Protein 1GY6 (pdb70)

Radius of gyration: 17.75 Å; Cα contacts (8 Å, |Δi|>4): 490; chains: 2; bounding box: 44×48×51 Å

B-factor: mean 19.4, std 8.09, range [8.19, 75.45]

Structure (mmCIF, N/CA/C/O backbone):
data_1GY6
#
_entry.id   1GY6
#
_cell.length_a   55.540
_cell.length_b   57.390
_cell.length_c   86.890
_cell.angle_alpha   90.00
_cell.angle_beta   90.00
_cell.angle_gamma   90.00
#
_symmetry.space_group_name_H-M   'P 21 21 21'
#
loop_
_entity.id
_entity.type
_entity.pdbx_description
1 polymer 'NUCLEAR TRANSPORT FACTOR 2'
2 water water
#
loop_
_atom_site.group_PDB
_atom_site.id
_atom_site.type_symbol
_atom_site.label_atom_id
_atom_site.label_alt_id
_atom_site.label_comp_id
_atom_site.label_asym_id
_atom_site.label_entity_id
_atom_site.label_seq_id
_atom_site.pdbx_PDB_ins_code
_atom_site.Cartn_x
_atom_site.Cartn_y
_atom_site.Cartn_z
_atom_site.occupancy
_atom_site.B_iso_or_equiv
_atom_site.auth_seq_id
_atom_site.auth_comp_id
_atom_site.auth_asym_id
_atom_site.auth_atom_id
_atom_site.pdbx_PDB_model_num
ATOM 1 N N . ASP A 1 3 ? 0.347 1.921 -5.255 1.00 28.59 3 ASP A N 1
ATOM 2 C CA . ASP A 1 3 ? 0.440 3.334 -4.814 1.00 27.12 3 ASP A CA 1
ATOM 3 C C . ASP A 1 3 ? 1.602 3.530 -3.856 1.00 26.21 3 ASP A C 1
ATOM 4 O O . ASP A 1 3 ? 1.820 4.632 -3.356 1.00 24.66 3 ASP A O 1
ATOM 9 N N . LYS A 1 4 ? 2.329 2.448 -3.590 1.00 25.59 4 LYS A N 1
ATOM 10 C CA . LYS A 1 4 ? 3.514 2.509 -2.729 1.00 25.53 4 LYS A CA 1
ATOM 11 C C . LYS A 1 4 ? 4.665 2.926 -3.662 1.00 24.29 4 LYS A C 1
ATOM 12 O O . LYS A 1 4 ? 4.865 2.343 -4.719 1.00 24.29 4 LYS A O 1
ATOM 18 N N . PRO A 1 5 ? 5.431 3.964 -3.288 1.00 24.02 5 PRO A N 1
ATOM 19 C CA . PRO A 1 5 ? 6.552 4.478 -4.086 1.00 23.75 5 PRO A CA 1
ATOM 20 C C . PRO A 1 5 ? 7.593 3.441 -4.484 1.00 23.21 5 PRO A C 1
ATOM 21 O O . PRO A 1 5 ? 7.864 2.528 -3.727 1.00 22.93 5 PRO A O 1
ATOM 25 N N . ILE A 1 6 ? 8.184 3.608 -5.659 1.00 23.11 6 ILE A N 1
ATOM 26 C CA . ILE A 1 6 ? 9.183 2.675 -6.143 1.00 23.37 6 ILE A CA 1
ATOM 27 C C . ILE A 1 6 ? 10.307 2.505 -5.140 1.00 21.74 6 ILE A C 1
ATOM 28 O O . ILE A 1 6 ? 10.757 1.375 -4.898 1.00 21.98 6 ILE A O 1
ATOM 33 N N . TRP A 1 7 ? 10.748 3.609 -4.540 1.00 19.77 7 TRP A N 1
ATOM 34 C CA . TRP A 1 7 ? 11.852 3.521 -3.596 1.00 17.71 7 TRP A CA 1
ATOM 35 C C . TRP A 1 7 ? 11.521 2.701 -2.381 1.00 17.17 7 TRP A C 1
ATOM 36 O O . TRP A 1 7 ? 12.414 2.072 -1.820 1.00 16.86 7 TRP A O 1
ATOM 47 N N . GLU A 1 8 ? 10.268 2.702 -1.945 1.00 15.87 8 GLU A N 1
ATOM 48 C CA . GLU A 1 8 ? 9.907 1.901 -0.800 1.00 15.91 8 GLU A CA 1
ATOM 49 C C . GLU A 1 8 ? 9.831 0.444 -1.210 1.00 15.67 8 GLU A C 1
ATOM 50 O O . GLU A 1 8 ? 10.240 -0.441 -0.457 1.00 14.69 8 GLU A O 1
ATOM 56 N N . GLN A 1 9 ? 9.290 0.192 -2.396 1.00 15.04 9 GLN A N 1
ATOM 57 C CA . GLN A 1 9 ? 9.197 -1.172 -2.887 1.00 15.50 9 GLN A CA 1
ATOM 58 C C . GLN A 1 9 ? 10.576 -1.792 -3.036 1.00 15.03 9 GLN A C 1
ATOM 59 O O . GLN A 1 9 ? 10.819 -2.882 -2.522 1.00 15.27 9 GLN A O 1
ATOM 65 N N . ILE A 1 10 ? 11.457 -1.083 -3.738 1.00 14.25 10 ILE A N 1
ATOM 66 C CA . ILE A 1 10 ? 12.827 -1.535 -3.972 1.00 13.35 10 ILE A CA 1
ATOM 67 C C . ILE A 1 10 ? 13.622 -1.575 -2.684 1.00 13.17 10 ILE A C 1
ATOM 68 O O . ILE A 1 10 ? 14.343 -2.543 -2.429 1.00 12.88 10 ILE A O 1
ATOM 73 N N . GLY A 1 11 ? 13.501 -0.543 -1.859 1.00 12.73 11 GLY A N 1
ATOM 74 C CA . GLY A 1 11 ? 14.278 -0.533 -0.627 1.00 13.76 11 GLY A CA 1
ATOM 75 C C . GLY A 1 11 ? 13.888 -1.677 0.294 1.00 14.41 11 GLY A C 1
ATOM 76 O O . GLY A 1 11 ? 14.753 -2.349 0.868 1.00 14.27 11 GLY A O 1
ATOM 77 N N . SER A 1 12 ? 12.585 -1.908 0.431 1.00 14.70 12 SER A N 1
ATOM 78 C CA . SER A 1 12 ? 12.078 -2.995 1.285 1.00 16.03 12 SER A CA 1
ATOM 79 C C . SER A 1 12 ? 12.516 -4.357 0.785 1.00 15.72 12 SER A C 1
ATOM 80 O O . SER A 1 12 ? 12.944 -5.207 1.568 1.00 15.31 12 SER A O 1
ATOM 83 N N . SER A 1 13 ? 12.469 -4.564 -0.519 1.00 15.65 13 SER A N 1
ATOM 84 C CA . SER A 1 13 ? 12.865 -5.850 -1.075 1.00 16.61 13 SER A CA 1
ATOM 85 C C . SER A 1 13 ? 14.367 -6.036 -0.930 1.00 16.08 13 SER A C 1
ATOM 86 O O . SER A 1 13 ? 14.823 -7.158 -0.669 1.00 16.67 13 SER A O 1
ATOM 89 N N . PHE A 1 14 ? 15.136 -4.955 -1.087 1.00 14.91 14 PHE A N 1
ATOM 90 C CA . PHE A 1 14 ? 16.591 -5.072 -0.930 1.00 15.62 14 PHE A CA 1
ATOM 91 C C . PHE A 1 14 ? 16.965 -5.483 0.497 1.00 16.14 14 PHE A C 1
ATOM 92 O O . PHE A 1 14 ? 17.834 -6.345 0.681 1.00 15.66 14 PHE A O 1
ATOM 100 N N . ILE A 1 15 ? 16.362 -4.809 1.479 1.00 16.17 15 ILE A N 1
ATOM 101 C CA . ILE A 1 15 ? 16.570 -5.046 2.903 1.00 18.05 15 ILE A CA 1
ATOM 102 C C . ILE A 1 15 ? 16.298 -6.502 3.231 1.00 17.63 15 ILE A C 1
ATOM 103 O O . ILE A 1 15 ? 17.097 -7.164 3.910 1.00 17.61 15 ILE A O 1
ATOM 108 N N . GLN A 1 16 ? 15.165 -7.001 2.741 1.00 17.83 16 GLN A N 1
ATOM 109 C CA . GLN A 1 16 ? 14.769 -8.388 3.015 1.00 18.62 16 GLN A CA 1
ATOM 110 C C . GLN A 1 16 ? 15.806 -9.365 2.487 1.00 18.39 16 GLN A C 1
ATOM 111 O O . GLN A 1 16 ? 16.212 -10.318 3.190 1.00 18.05 16 GLN A O 1
ATOM 117 N N . HIS A 1 17 ? 16.247 -9.127 1.263 1.00 17.93 17 HIS A N 1
ATOM 118 C CA . HIS A 1 17 ? 17.239 -9.975 0.616 1.00 17.86 17 HIS A CA 1
ATOM 119 C C . HIS A 1 17 ? 18.588 -9.876 1.331 1.00 17.69 17 HIS A C 1
ATOM 120 O O . HIS A 1 17 ? 19.263 -10.881 1.547 1.00 17.43 17 HIS A O 1
ATOM 127 N N . TYR A 1 18 ? 18.986 -8.651 1.683 1.00 16.42 18 TYR A N 1
ATOM 128 C CA . TYR A 1 18 ? 20.263 -8.492 2.361 1.00 16.19 18 TYR A CA 1
ATOM 129 C C . TYR A 1 18 ? 20.346 -9.298 3.664 1.00 16.25 18 TYR A C 1
ATOM 130 O O . TYR A 1 18 ? 21.320 -10.039 3.902 1.00 16.16 18 TYR A O 1
ATOM 139 N N . TYR A 1 19 ? 19.347 -9.155 4.514 1.00 16.46 19 TYR A N 1
ATOM 140 C CA . TYR A 1 19 ? 19.358 -9.864 5.783 1.00 17.02 19 TYR A CA 1
ATOM 141 C C . TYR A 1 19 ? 19.194 -11.367 5.591 1.00 18.10 19 TYR A C 1
ATOM 142 O O . TYR A 1 19 ? 19.719 -12.164 6.383 1.00 17.70 19 TYR A O 1
ATOM 151 N N . GLN A 1 20 ? 18.476 -11.768 4.549 1.00 19.18 20 GLN A N 1
ATOM 152 C CA . GLN A 1 20 ? 18.320 -13.191 4.285 1.00 21.05 20 GLN A CA 1
ATOM 153 C C . GLN A 1 20 ? 19.697 -13.783 3.992 1.00 20.90 20 GLN A C 1
ATOM 154 O O . GLN A 1 20 ? 20.042 -14.862 4.504 1.00 20.91 20 GLN A O 1
ATOM 160 N N . LEU A 1 21 ? 20.495 -13.087 3.189 1.00 20.40 21 LEU A N 1
ATOM 161 C CA . LEU A 1 21 ? 21.832 -13.567 2.841 1.00 20.84 21 LEU A CA 1
ATOM 162 C C . LEU A 1 21 ? 22.732 -13.487 4.071 1.00 20.80 21 LEU A C 1
ATOM 163 O O . LEU A 1 21 ? 23.512 -14.391 4.363 1.00 20.77 21 LEU A O 1
ATOM 168 N N . PHE A 1 22 ? 22.602 -12.402 4.820 1.00 20.25 22 PHE A N 1
ATOM 169 C CA . PHE A 1 22 ? 23.454 -12.240 5.986 1.00 19.83 22 PHE A CA 1
ATOM 170 C C . PHE A 1 22 ? 23.221 -13.348 7.004 1.00 20.47 22 PHE A C 1
ATOM 171 O O . PHE A 1 22 ? 24.190 -13.935 7.523 1.00 20.62 22 PHE A O 1
ATOM 179 N N . ASP A 1 23 ? 21.951 -13.651 7.266 1.00 20.51 23 ASP A N 1
ATOM 180 C CA . ASP A 1 23 ? 21.581 -14.625 8.281 1.00 21.63 23 ASP A CA 1
ATOM 181 C C . ASP A 1 23 ? 21.730 -16.082 7.884 1.00 23.97 23 ASP A C 1
ATOM 182 O O . ASP A 1 23 ? 21.672 -16.961 8.750 1.00 23.47 23 ASP A O 1
ATOM 187 N N . ASN A 1 24 ? 21.910 -16.335 6.591 1.00 26.02 24 ASN A N 1
ATOM 188 C CA . ASN A 1 24 ? 22.065 -17.708 6.118 1.00 29.14 24 ASN A CA 1
ATOM 189 C C . ASN A 1 24 ? 23.445 -18.001 5.554 1.00 30.51 24 ASN A C 1
ATOM 190 O O . ASN A 1 24 ? 24.022 -19.040 5.880 1.00 31.59 24 ASN A O 1
ATOM 195 N N . ASP A 1 25 ? 23.983 -17.112 4.725 1.00 31.81 25 ASP A N 1
ATOM 196 C CA . ASP A 1 25 ? 25.330 -17.313 4.206 1.00 33.54 25 ASP A CA 1
ATOM 197 C C . ASP A 1 25 ? 25.967 -16.020 3.742 1.00 34.02 25 ASP A C 1
ATOM 198 O O . ASP A 1 25 ? 25.926 -15.684 2.559 1.00 34.01 25 ASP A O 1
ATOM 203 N N . ARG A 1 26 ? 26.591 -15.307 4.671 1.00 34.79 26 ARG A N 1
ATOM 204 C CA . ARG A 1 26 ? 27.205 -14.040 4.326 1.00 35.57 26 ARG A CA 1
ATOM 205 C C . ARG A 1 26 ? 28.362 -14.083 3.328 1.00 35.50 26 ARG A C 1
ATOM 206 O O . ARG A 1 26 ? 28.738 -13.045 2.794 1.00 35.39 26 ARG A O 1
ATOM 214 N N . THR A 1 27 ? 28.930 -15.256 3.056 1.00 35.50 27 THR A N 1
ATOM 215 C CA . THR A 1 27 ? 30.019 -15.306 2.083 1.00 35.37 27 THR A CA 1
ATOM 216 C C . THR A 1 27 ? 29.471 -15.022 0.680 1.00 35.36 27 THR A C 1
ATOM 217 O O . THR A 1 27 ? 30.234 -14.763 -0.249 1.00 35.45 27 THR A O 1
ATOM 221 N N . GLN A 1 28 ? 28.148 -15.051 0.544 1.00 34.88 28 GLN A N 1
ATOM 222 C CA . GLN A 1 28 ? 27.486 -14.786 -0.731 1.00 34.52 28 GLN A CA 1
ATOM 223 C C . GLN A 1 28 ? 26.979 -13.343 -0.834 1.00 32.77 28 GLN A C 1
ATOM 224 O O . GLN A 1 28 ? 26.209 -13.021 -1.741 1.00 32.40 28 GLN A O 1
ATOM 230 N N . LEU A 1 29 ? 27.398 -12.477 0.083 1.00 30.62 29 LEU A N 1
ATOM 231 C CA . LEU A 1 29 ? 26.933 -11.081 0.060 1.00 28.34 29 LEU A CA 1
ATOM 232 C C . LEU A 1 29 ? 27.529 -10.207 -1.036 1.00 26.79 29 LEU A C 1
ATOM 233 O O . LEU A 1 29 ? 26.999 -9.147 -1.339 1.00 24.98 29 LEU A O 1
ATOM 238 N N . GLY A 1 30 ? 28.619 -10.646 -1.653 1.00 25.11 30 GLY A N 1
ATOM 239 C CA . GLY A 1 30 ? 29.221 -9.837 -2.684 1.00 23.99 30 GLY A CA 1
ATOM 240 C C . GLY A 1 30 ? 28.313 -9.500 -3.843 1.00 23.20 30 GLY A C 1
ATOM 241 O O . GLY A 1 30 ? 28.499 -8.484 -4.511 1.00 22.64 30 GLY A O 1
ATOM 242 N N . ALA A 1 31 ? 27.321 -10.346 -4.082 1.00 22.80 31 ALA A N 1
ATOM 243 C CA . ALA A 1 31 ? 26.417 -10.120 -5.197 1.00 22.22 31 ALA A CA 1
ATOM 244 C C . ALA A 1 31 ? 25.662 -8.803 -5.073 1.00 22.42 31 ALA A C 1
ATOM 245 O O . ALA A 1 31 ? 25.219 -8.241 -6.068 1.00 23.56 31 ALA A O 1
ATOM 247 N N . ILE A 1 32 ? 25.509 -8.304 -3.859 1.00 22.21 32 ILE A N 1
ATOM 248 C CA . ILE A 1 32 ? 24.779 -7.060 -3.705 1.00 21.58 32 ILE A CA 1
ATOM 249 C C . ILE A 1 32 ? 25.676 -5.820 -3.637 1.00 21.14 32 ILE A C 1
ATOM 250 O O . ILE A 1 32 ? 25.173 -4.698 -3.565 1.00 21.28 32 ILE A O 1
ATOM 255 N N . TYR A 1 33 ? 26.987 -6.016 -3.726 1.00 20.55 33 TYR A N 1
ATOM 256 C CA . TYR A 1 33 ? 27.942 -4.890 -3.743 1.00 20.76 33 TYR A CA 1
ATOM 257 C C . TYR A 1 33 ? 28.661 -4.780 -5.093 1.00 22.20 33 TYR A C 1
ATOM 258 O O . TYR A 1 33 ? 28.524 -5.647 -5.950 1.00 22.86 33 TYR A O 1
ATOM 267 N N . ILE A 1 34 ? 29.461 -3.722 -5.243 1.00 23.19 34 ILE A N 1
ATOM 268 C CA . ILE A 1 34 ? 30.255 -3.493 -6.453 1.00 23.24 34 ILE A CA 1
ATOM 269 C C . ILE A 1 34 ? 31.668 -3.113 -6.044 1.00 23.50 34 ILE A C 1
ATOM 270 O O . ILE A 1 34 ? 31.948 -2.891 -4.864 1.00 21.77 34 ILE A O 1
ATOM 275 N N . ASP A 1 35 ? 32.582 -3.062 -7.009 1.00 23.40 35 ASP A N 1
ATOM 276 C CA . ASP A 1 35 ? 33.960 -2.721 -6.685 1.00 24.08 35 ASP A CA 1
ATOM 277 C C . ASP A 1 35 ? 34.070 -1.404 -5.951 1.00 22.80 35 ASP A C 1
ATOM 278 O O . ASP A 1 35 ? 34.939 -1.213 -5.088 1.00 23.24 35 ASP A O 1
ATOM 283 N N . ALA A 1 36 ? 33.192 -0.475 -6.305 1.00 19.97 36 ALA A N 1
ATOM 284 C CA . ALA A 1 36 ? 33.248 0.854 -5.710 1.00 18.58 36 ALA A CA 1
ATOM 285 C C . ALA A 1 36 ? 32.490 1.008 -4.405 1.00 17.41 36 ALA A C 1
ATOM 286 O O . ALA A 1 36 ? 32.285 2.127 -3.964 1.00 18.02 36 ALA A O 1
ATOM 288 N N . SER A 1 37 ? 32.087 -0.104 -3.790 1.00 16.08 37 SER A N 1
ATOM 289 C CA . SER A 1 37 ? 31.324 -0.039 -2.545 1.00 15.36 37 SER A CA 1
ATOM 290 C C . SER A 1 37 ? 32.146 0.289 -1.310 1.00 14.99 37 SER A C 1
ATOM 291 O O . SER A 1 37 ? 33.361 0.073 -1.266 1.00 15.91 37 SER A O 1
ATOM 294 N N . CYS A 1 38 ? 31.473 0.841 -0.307 1.00 12.99 38 CYS A N 1
ATOM 295 C CA . CYS A 1 38 ? 32.088 1.202 0.955 1.00 13.89 38 CYS A CA 1
ATOM 296 C C . CYS A 1 38 ? 31.226 0.644 2.079 1.00 12.82 38 CYS A C 1
ATOM 297 O O . CYS A 1 38 ? 29.993 0.765 2.037 1.00 12.01 38 CYS A O 1
ATOM 300 N N . LEU A 1 39 ? 31.889 0.041 3.068 1.00 12.12 39 LEU A N 1
ATOM 301 C CA . LEU A 1 39 ? 31.249 -0.499 4.270 1.00 11.35 39 LEU A CA 1
ATOM 302 C C . LEU A 1 39 ? 31.895 0.106 5.505 1.00 11.63 39 LEU A C 1
ATOM 303 O O . LEU A 1 39 ? 33.122 0.243 5.595 1.00 12.20 39 LEU A O 1
ATOM 308 N N . THR A 1 40 ? 31.066 0.498 6.456 1.00 10.30 40 THR A N 1
ATOM 309 C CA . THR A 1 40 ? 31.588 0.958 7.732 1.00 11.20 40 THR A CA 1
ATOM 310 C C . THR A 1 40 ? 30.927 0.010 8.731 1.00 11.71 40 THR A C 1
ATOM 311 O O . THR A 1 40 ? 29.702 -0.089 8.815 1.00 11.73 40 THR A O 1
ATOM 315 N N . TRP A 1 41 ? 31.762 -0.719 9.467 1.00 12.54 41 TRP A N 1
ATOM 316 C CA . TRP A 1 41 ? 31.277 -1.706 10.421 1.00 13.72 41 TRP A CA 1
ATOM 317 C C . TRP A 1 41 ? 31.857 -1.375 11.771 1.00 15.09 41 TRP A C 1
ATOM 318 O O . TRP A 1 41 ? 33.070 -1.436 11.969 1.00 15.88 41 TRP A O 1
ATOM 329 N N . GLU A 1 42 ? 30.986 -1.002 12.692 1.00 16.76 42 GLU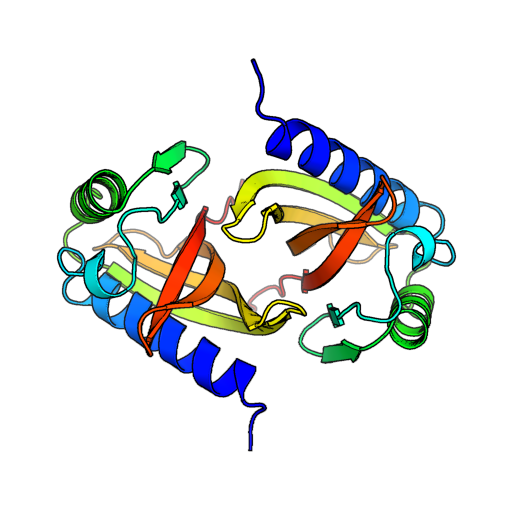 A N 1
ATOM 330 C CA . GLU A 1 42 ? 31.445 -0.658 14.020 1.00 18.77 42 GLU A CA 1
ATOM 331 C C . GLU A 1 42 ? 32.513 0.427 13.997 1.00 19.46 42 GLU A C 1
ATOM 332 O O . GLU A 1 42 ? 33.489 0.370 14.756 1.00 20.39 42 GLU A O 1
ATOM 338 N N . GLY A 1 43 ? 32.338 1.405 13.112 1.00 19.02 43 GLY A N 1
ATOM 339 C CA . GLY A 1 43 ? 33.270 2.516 13.034 1.00 19.49 43 GLY A CA 1
ATOM 340 C C . GLY A 1 43 ? 34.448 2.323 12.102 1.00 19.79 43 GLY A C 1
ATOM 341 O O . GLY A 1 43 ? 35.134 3.304 11.774 1.00 21.27 43 GLY A O 1
ATOM 342 N N . GLN A 1 44 ? 34.686 1.091 11.673 1.00 19.16 44 GLN A N 1
ATOM 343 C CA . GLN A 1 44 ? 35.802 0.806 10.777 1.00 18.84 44 GLN A CA 1
ATOM 344 C C . GLN A 1 44 ? 35.362 0.761 9.333 1.00 18.46 44 GLN A C 1
ATOM 345 O O . GLN A 1 44 ? 34.391 0.091 9.008 1.00 17.47 44 GLN A O 1
ATOM 351 N N . GLN A 1 45 ? 36.089 1.459 8.463 1.00 18.22 45 GLN A N 1
ATOM 352 C CA . GLN A 1 45 ? 35.726 1.503 7.050 1.00 18.44 45 GLN A CA 1
ATOM 353 C C . GLN A 1 45 ? 36.500 0.531 6.176 1.00 18.08 45 GLN A C 1
ATOM 354 O O . GLN A 1 45 ? 37.724 0.340 6.353 1.00 19.14 45 GLN A O 1
ATOM 360 N N . PHE A 1 46 ? 35.784 -0.074 5.227 1.00 17.02 46 PHE A N 1
ATOM 361 C CA . PHE A 1 46 ? 36.342 -1.010 4.256 1.00 17.42 46 PHE A CA 1
ATOM 362 C C . PHE A 1 46 ? 35.915 -0.617 2.844 1.00 17.45 46 PHE A C 1
ATOM 363 O O . PHE A 1 46 ? 34.717 -0.495 2.568 1.00 17.28 46 PHE A O 1
ATOM 371 N N . GLN A 1 47 ? 36.879 -0.416 1.940 1.00 17.31 47 GLN A N 1
ATOM 372 C CA . GLN A 1 47 ? 36.537 -0.018 0.569 1.00 18.83 47 GLN A CA 1
ATOM 373 C C . GLN A 1 47 ? 36.727 -1.118 -0.451 1.00 19.01 47 GLN A C 1
ATOM 374 O O . GLN A 1 47 ? 37.737 -1.846 -0.430 1.00 19.72 47 GLN A O 1
ATOM 380 N N . GLY A 1 48 ? 35.761 -1.242 -1.350 1.00 19.33 48 GLY A N 1
ATOM 381 C CA . GLY A 1 48 ? 35.823 -2.265 -2.378 1.00 19.39 48 GLY A CA 1
ATOM 382 C C . GLY A 1 48 ? 35.182 -3.563 -1.955 1.00 19.71 48 GLY A C 1
ATOM 383 O O . GLY A 1 48 ? 35.295 -4.004 -0.787 1.00 19.08 48 GLY A O 1
ATOM 384 N N . LYS A 1 49 ? 34.508 -4.195 -2.904 1.00 19.67 49 LYS A N 1
ATOM 385 C CA . LYS A 1 49 ? 33.808 -5.445 -2.663 1.00 20.68 49 LYS A CA 1
ATOM 386 C C . LYS A 1 49 ? 34.646 -6.523 -1.981 1.00 21.22 49 LYS A C 1
ATOM 387 O O . LYS A 1 49 ? 34.194 -7.146 -1.014 1.00 20.92 49 LYS A O 1
ATOM 393 N N . ALA A 1 50 ? 35.853 -6.759 -2.493 1.00 21.57 50 ALA A N 1
ATOM 394 C CA . ALA A 1 50 ? 36.712 -7.785 -1.907 1.00 21.58 50 ALA A CA 1
ATOM 395 C C . ALA A 1 50 ? 36.956 -7.598 -0.404 1.00 20.55 50 ALA A C 1
ATOM 396 O O . ALA A 1 50 ? 36.802 -8.544 0.375 1.00 21.56 50 ALA A O 1
ATOM 398 N N . ALA A 1 51 ? 37.328 -6.390 -0.003 1.00 19.65 51 ALA A N 1
ATOM 399 C CA . ALA A 1 51 ? 37.601 -6.122 1.403 1.00 17.91 51 ALA A CA 1
ATOM 400 C C . ALA A 1 51 ? 36.315 -6.222 2.218 1.00 17.44 51 ALA A C 1
ATOM 401 O O . ALA A 1 51 ? 36.328 -6.661 3.377 1.00 17.28 51 ALA A O 1
ATOM 403 N N . ILE A 1 52 ? 35.189 -5.823 1.623 1.00 16.64 52 ILE A N 1
ATOM 404 C CA . ILE A 1 52 ? 33.920 -5.888 2.344 1.00 16.35 52 ILE A CA 1
ATOM 405 C C . ILE A 1 52 ? 33.476 -7.323 2.604 1.00 17.17 52 ILE A C 1
ATOM 406 O O . ILE A 1 52 ? 33.109 -7.682 3.732 1.00 16.83 52 ILE A O 1
ATOM 411 N N . VAL A 1 53 ? 33.513 -8.157 1.567 1.00 17.90 53 VAL A N 1
ATOM 412 C CA . VAL A 1 53 ? 33.115 -9.553 1.736 1.00 19.20 53 VAL A CA 1
ATOM 413 C C . VAL A 1 53 ? 34.084 -10.261 2.697 1.00 19.34 53 VAL A C 1
ATOM 414 O O . VAL A 1 53 ? 33.660 -11.094 3.501 1.00 19.18 53 VAL A O 1
ATOM 418 N N . GLU A 1 54 ? 35.364 -9.917 2.625 1.00 19.41 54 GLU A N 1
ATOM 419 C CA . GLU A 1 54 ? 36.352 -10.524 3.517 1.00 20.33 54 GLU A CA 1
ATOM 420 C C . GLU A 1 54 ? 35.989 -10.174 4.970 1.00 18.96 54 GLU A C 1
ATOM 421 O O . GLU A 1 54 ? 35.964 -11.052 5.849 1.00 19.30 54 GLU A O 1
ATOM 427 N N . LYS A 1 55 ? 35.687 -8.908 5.233 1.00 17.68 55 LYS A N 1
ATOM 428 C CA . LYS A 1 55 ? 35.348 -8.494 6.588 1.00 16.51 55 LYS A CA 1
ATOM 429 C C . LYS A 1 55 ? 34.090 -9.191 7.076 1.00 16.07 55 LYS A C 1
ATOM 430 O O . LYS A 1 55 ? 34.092 -9.795 8.147 1.00 16.54 55 LYS A O 1
ATOM 436 N N . LEU A 1 56 ? 33.012 -9.127 6.299 1.00 16.35 56 LEU A N 1
ATOM 437 C CA . LEU A 1 56 ? 31.761 -9.725 6.753 1.00 16.36 56 LEU A CA 1
ATOM 438 C C . LEU A 1 56 ? 31.865 -11.231 6.973 1.00 17.51 56 LEU A C 1
ATOM 439 O O . LEU A 1 56 ? 31.304 -11.768 7.934 1.00 17.56 56 LEU A O 1
ATOM 444 N N . SER A 1 57 ? 32.591 -11.912 6.095 1.00 17.99 57 SER A N 1
ATOM 445 C CA . SER A 1 57 ? 32.753 -13.349 6.247 1.00 19.04 57 SER A CA 1
ATOM 446 C C . SER A 1 57 ? 33.581 -13.700 7.465 1.00 18.95 57 SER A C 1
ATOM 447 O O . SER A 1 57 ? 33.412 -14.788 8.032 1.00 19.91 57 SER A O 1
ATOM 450 N N . SER A 1 58 ? 34.450 -12.775 7.866 1.00 18.44 58 SER A N 1
ATOM 451 C CA . SER A 1 58 ? 35.350 -12.980 8.996 1.00 17.86 58 SER A CA 1
ATOM 452 C C . SER A 1 58 ? 34.743 -12.856 10.397 1.00 17.72 58 SER A C 1
ATOM 453 O O . SER A 1 58 ? 35.367 -13.290 11.370 1.00 18.06 58 SER A O 1
ATOM 456 N N . LEU A 1 59 ? 33.540 -12.300 10.504 1.00 17.30 59 LEU A N 1
ATOM 457 C CA . LEU A 1 59 ? 32.905 -12.104 11.804 1.00 17.19 59 LEU A CA 1
ATOM 458 C C . LEU A 1 59 ? 32.828 -13.410 12.575 1.00 17.25 59 LEU A C 1
ATOM 459 O O . LEU A 1 59 ? 32.348 -14.411 12.052 1.00 17.08 59 LEU A O 1
ATOM 464 N N . PRO A 1 60 ? 33.285 -13.409 13.847 1.00 17.34 60 PRO A N 1
ATOM 465 C CA . PRO A 1 60 ? 33.300 -14.590 14.714 1.00 17.90 60 PRO A CA 1
ATOM 466 C C . PRO A 1 60 ? 31.985 -15.082 15.277 1.00 18.59 60 PRO A C 1
ATOM 467 O O . PRO A 1 60 ? 31.909 -15.431 16.443 1.00 19.76 60 PRO A O 1
ATOM 471 N N . PHE A 1 61 ? 30.950 -15.101 14.455 1.00 19.05 61 PHE A N 1
ATOM 472 C CA . PHE A 1 61 ? 29.642 -15.605 14.874 1.00 19.92 61 PHE A CA 1
ATOM 473 C C . PHE A 1 61 ? 29.324 -16.879 14.111 1.00 20.17 61 PHE A C 1
ATOM 474 O O . PHE A 1 61 ? 29.691 -17.017 12.949 1.00 20.72 61 PHE A O 1
ATOM 482 N N . GLN A 1 62 ? 28.653 -17.825 14.760 1.00 20.71 62 GLN A N 1
ATOM 483 C CA . GLN A 1 62 ? 28.278 -19.056 14.069 1.00 21.30 62 GLN A CA 1
ATOM 484 C C . GLN A 1 62 ? 26.853 -18.950 13.535 1.00 21.68 62 GLN A C 1
ATOM 485 O O . GLN A 1 62 ? 26.525 -19.494 12.469 1.00 22.39 62 GLN A O 1
ATOM 491 N N . LYS A 1 63 ? 25.990 -18.287 14.286 1.00 21.35 63 LYS A N 1
ATOM 492 C CA . LYS A 1 63 ? 24.604 -18.105 13.867 1.00 21.98 63 LYS A CA 1
ATOM 493 C C . LYS A 1 63 ? 24.197 -16.671 14.155 1.00 20.99 63 LYS A C 1
ATOM 494 O O . LYS A 1 63 ? 24.554 -16.136 15.199 1.00 19.39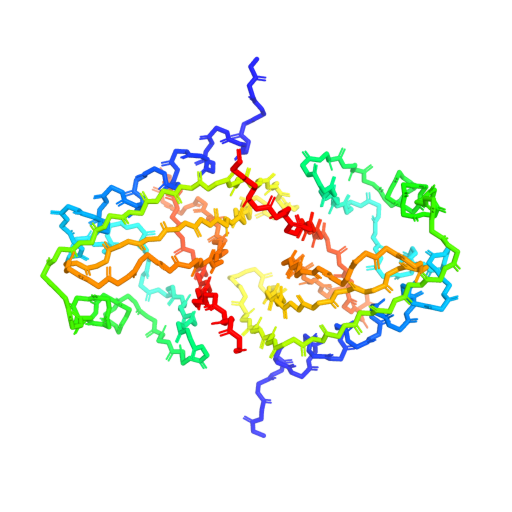 63 LYS A O 1
ATOM 500 N N . ILE A 1 64 ? 23.479 -16.048 13.211 1.00 20.57 64 ILE A N 1
ATOM 501 C CA . ILE A 1 64 ? 23.053 -14.651 13.342 1.00 21.22 64 ILE A CA 1
ATOM 502 C C . ILE A 1 64 ? 21.619 -14.507 12.843 1.00 20.53 64 ILE A C 1
ATOM 503 O O . ILE A 1 64 ? 21.244 -15.154 11.870 1.00 21.00 64 ILE A O 1
ATOM 508 N N . GLN A 1 65 ? 20.832 -13.692 13.526 1.00 19.98 65 GLN A N 1
ATOM 509 C CA . GLN A 1 65 ? 19.447 -13.434 13.140 1.00 20.39 65 GLN A CA 1
ATOM 510 C C . GLN A 1 65 ? 19.109 -11.957 13.364 1.00 19.21 65 GLN A C 1
ATOM 511 O O . GLN A 1 65 ? 19.263 -11.435 14.460 1.00 18.11 65 GLN A O 1
ATOM 517 N N . HIS A 1 66 ? 18.676 -11.275 12.303 1.00 18.82 66 HIS A N 1
ATOM 518 C CA . HIS A 1 66 ? 18.308 -9.871 12.394 1.00 18.36 66 HIS A CA 1
ATOM 519 C C . HIS A 1 66 ? 16.789 -9.754 12.420 1.00 18.17 66 HIS A C 1
ATOM 520 O O . HIS A 1 66 ? 16.100 -10.530 11.782 1.00 18.43 66 HIS A O 1
ATOM 527 N N . SER A 1 67 ? 16.288 -8.778 13.146 1.00 17.72 67 SER A N 1
ATOM 528 C CA . SER A 1 67 ? 14.853 -8.511 13.166 1.00 18.73 67 SER A CA 1
ATOM 529 C C . SER A 1 67 ? 14.731 -7.001 12.973 1.00 18.68 67 SER A C 1
ATOM 530 O O . SER A 1 67 ? 15.430 -6.226 13.619 1.00 19.20 67 SER A O 1
ATOM 533 N N . ILE A 1 68 ? 13.869 -6.585 12.049 1.00 18.79 68 ILE A N 1
ATOM 534 C CA . ILE A 1 68 ? 13.699 -5.169 11.753 1.00 19.27 68 ILE A CA 1
ATOM 535 C C . ILE A 1 68 ? 12.598 -4.540 12.578 1.00 19.14 68 ILE A C 1
ATOM 536 O O . ILE A 1 68 ? 11.475 -5.063 12.649 1.00 20.80 68 ILE A O 1
ATOM 541 N N . THR A 1 69 ? 12.914 -3.435 13.227 1.00 18.85 69 THR A N 1
ATOM 542 C CA . THR A 1 69 ? 11.936 -2.729 14.053 1.00 19.71 69 THR A CA 1
ATOM 543 C C . THR A 1 69 ? 11.266 -1.661 13.196 1.00 19.09 69 THR A C 1
ATOM 544 O O . THR A 1 69 ? 10.046 -1.439 13.261 1.00 19.29 69 THR A O 1
ATOM 548 N N . ALA A 1 70 ? 12.073 -0.988 12.390 1.00 18.21 70 ALA A N 1
ATOM 549 C CA . ALA A 1 70 ? 11.540 0.035 11.509 1.00 17.17 70 ALA A CA 1
ATOM 550 C C . ALA A 1 70 ? 12.502 0.240 10.347 1.00 16.67 70 ALA A C 1
ATOM 551 O O . ALA A 1 70 ? 13.709 0.044 10.477 1.00 16.60 70 ALA A O 1
ATOM 553 N N . GLN A 1 71 ? 11.942 0.598 9.204 1.00 15.21 71 GLN A N 1
ATOM 554 C CA . GLN A 1 71 ? 12.757 0.866 8.026 1.00 14.80 71 GLN A CA 1
ATOM 555 C C . GLN A 1 71 ? 12.121 2.037 7.267 1.00 14.84 71 GLN A C 1
ATOM 556 O O . GLN A 1 71 ? 10.895 2.073 7.046 1.00 15.00 71 GLN A O 1
ATOM 562 N N . ASP A 1 72 ? 12.962 2.997 6.890 1.00 13.11 72 ASP A N 1
ATOM 563 C CA . ASP A 1 72 ? 12.501 4.171 6.138 1.00 13.19 72 ASP A CA 1
ATOM 564 C C . ASP A 1 72 ? 13.315 4.272 4.856 1.00 13.19 72 ASP A C 1
ATOM 565 O O . ASP A 1 72 ? 14.522 4.055 4.886 1.00 13.47 72 ASP A O 1
ATOM 570 N N . HIS A 1 73 ? 12.655 4.657 3.758 1.00 12.01 73 HIS A N 1
ATOM 571 C CA . HIS A 1 73 ? 13.307 4.794 2.463 1.00 11.80 73 HIS A CA 1
ATOM 572 C C . HIS A 1 73 ? 12.957 6.126 1.799 1.00 11.62 73 HIS A C 1
ATOM 573 O O . HIS A 1 73 ? 11.843 6.633 1.952 1.00 11.23 73 HIS A O 1
ATOM 580 N N . GLN A 1 74 ? 13.916 6.695 1.080 1.00 10.78 74 GLN A N 1
ATOM 581 C CA . GLN A 1 74 ? 13.663 7.942 0.351 1.00 10.90 74 GLN A CA 1
ATOM 582 C C . GLN A 1 74 ? 14.493 7.956 -0.918 1.00 10.87 74 GLN A C 1
ATOM 583 O O . GLN A 1 74 ? 15.560 7.320 -0.974 1.00 10.57 74 GLN A O 1
ATOM 589 N N . PRO A 1 75 ? 14.018 8.684 -1.953 1.00 10.51 75 PRO A N 1
ATOM 590 C CA . PRO A 1 75 ? 14.762 8.814 -3.209 1.00 10.71 75 PRO A CA 1
ATOM 591 C C . PRO A 1 75 ? 15.772 9.951 -2.970 1.00 11.19 75 PRO A C 1
ATOM 592 O O . PRO A 1 75 ? 15.501 10.884 -2.179 1.00 11.26 75 PRO A O 1
ATOM 596 N N . THR A 1 76 ? 16.914 9.907 -3.647 1.00 11.82 76 THR A N 1
ATOM 597 C CA . THR A 1 76 ? 17.923 10.970 -3.470 1.00 14.38 76 THR A CA 1
ATOM 598 C C . THR A 1 76 ? 18.064 11.753 -4.773 1.00 16.20 76 THR A C 1
ATOM 599 O O . THR A 1 76 ? 17.655 11.283 -5.833 1.00 16.42 76 THR A O 1
ATOM 603 N N . PRO A 1 77 ? 18.687 12.947 -4.732 1.00 18.51 77 PRO A N 1
ATOM 604 C CA . PRO A 1 77 ? 18.820 13.745 -5.972 1.00 20.86 77 PRO A CA 1
ATOM 605 C C . PRO A 1 77 ? 19.519 13.103 -7.173 1.00 22.15 77 PRO A C 1
ATOM 606 O O . PRO A 1 77 ? 19.293 13.531 -8.319 1.00 23.64 77 PRO A O 1
ATOM 610 N N . ASP A 1 78 ? 20.373 12.104 -6.933 1.00 22.57 78 ASP A N 1
ATOM 611 C CA . ASP A 1 78 ? 21.094 11.443 -8.028 1.00 22.56 78 ASP A CA 1
ATOM 612 C C . ASP A 1 78 ? 20.456 10.094 -8.410 1.00 21.76 78 ASP A C 1
ATOM 613 O O . ASP A 1 78 ? 21.156 9.152 -8.793 1.00 21.87 78 ASP A O 1
ATOM 618 N N . SER A 1 79 ? 19.133 10.002 -8.299 1.00 20.30 79 SER A N 1
ATOM 619 C CA . SER A 1 79 ? 18.414 8.776 -8.642 1.00 19.35 79 SER A CA 1
ATOM 620 C C . SER A 1 79 ? 18.767 7.551 -7.798 1.00 17.82 79 SER A C 1
ATOM 621 O O . SER A 1 79 ? 18.587 6.419 -8.238 1.00 17.79 79 SER A O 1
ATOM 624 N N . CYS A 1 80 ? 19.289 7.761 -6.595 1.00 16.16 80 CYS A N 1
ATOM 625 C CA . CYS A 1 80 ? 19.562 6.619 -5.748 1.00 14.65 80 CYS A CA 1
ATOM 626 C C . CYS A 1 80 ? 18.435 6.452 -4.718 1.00 13.46 80 CYS A C 1
ATOM 627 O O . CYS A 1 80 ? 17.511 7.273 -4.647 1.00 13.37 80 CYS A O 1
ATOM 630 N N . ILE A 1 81 ? 18.521 5.388 -3.928 1.00 12.97 81 ILE A N 1
ATOM 631 C CA . ILE A 1 81 ? 17.557 5.112 -2.846 1.00 13.02 81 ILE A CA 1
ATOM 632 C C . ILE A 1 81 ? 18.341 4.989 -1.546 1.00 13.28 81 ILE A C 1
ATOM 633 O O . ILE A 1 81 ? 19.314 4.215 -1.474 1.00 13.62 81 ILE A O 1
ATOM 638 N N . ILE A 1 82 ? 17.953 5.758 -0.527 1.00 11.82 82 ILE A N 1
ATOM 639 C CA . ILE A 1 82 ? 18.664 5.692 0.740 1.00 11.22 82 ILE A CA 1
ATOM 640 C C . ILE A 1 82 ? 17.712 5.092 1.749 1.00 12.01 82 ILE A C 1
ATOM 641 O O . ILE A 1 82 ? 16.512 5.382 1.749 1.00 10.38 82 ILE A O 1
ATOM 646 N N . SER A 1 83 ? 18.242 4.219 2.591 1.00 11.68 83 SER A N 1
ATOM 647 C CA . SER A 1 83 ? 17.407 3.498 3.542 1.00 12.74 83 SER A CA 1
ATOM 648 C C . SER A 1 83 ? 18.006 3.465 4.923 1.00 12.53 83 SER A C 1
ATOM 649 O O . SER A 1 83 ? 19.207 3.277 5.068 1.00 12.67 83 SER A O 1
ATOM 652 N N . MET A 1 84 ? 17.169 3.659 5.936 1.00 12.59 84 MET A N 1
ATOM 653 C CA . MET A 1 84 ? 17.643 3.563 7.314 1.00 12.8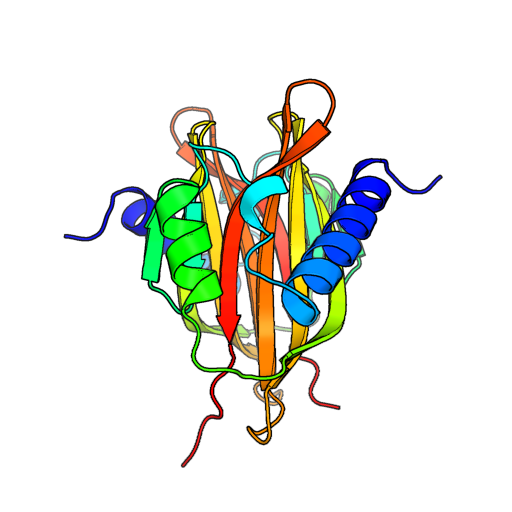6 84 MET A CA 1
ATOM 654 C C . MET A 1 84 ? 16.885 2.431 8.005 1.00 13.59 84 MET A C 1
ATOM 655 O O . MET A 1 84 ? 15.656 2.351 7.919 1.00 13.15 84 MET A O 1
ATOM 660 N N . VAL A 1 85 ? 17.625 1.563 8.694 1.00 13.20 85 VAL A N 1
ATOM 661 C CA . VAL A 1 85 ? 17.048 0.437 9.403 1.00 14.16 85 VAL A CA 1
ATOM 662 C C . VAL A 1 85 ? 17.400 0.486 10.890 1.00 14.12 85 VAL A C 1
ATOM 663 O O . VAL A 1 85 ? 18.537 0.763 11.248 1.00 13.95 85 VAL A O 1
ATOM 667 N N . VAL A 1 86 ? 16.406 0.275 11.757 1.00 14.94 86 VAL A N 1
ATOM 668 C CA . VAL A 1 86 ? 16.669 0.174 13.193 1.00 15.52 86 VAL A CA 1
ATOM 669 C C . VAL A 1 86 ? 16.107 -1.209 13.539 1.00 15.83 86 VAL A C 1
ATOM 670 O O . VAL A 1 86 ? 15.035 -1.579 13.079 1.00 16.88 86 VAL A O 1
ATOM 674 N N . GLY A 1 87 ? 16.842 -1.999 14.313 1.00 15.51 87 GLY A N 1
ATOM 675 C CA . GLY A 1 87 ? 16.342 -3.330 14.611 1.00 15.74 87 GLY A CA 1
ATOM 676 C C . GLY A 1 87 ? 17.123 -3.968 15.742 1.00 15.25 87 GLY A C 1
ATOM 677 O O . GLY A 1 87 ? 17.788 -3.275 16.495 1.00 14.85 87 GLY A O 1
ATOM 678 N N . GLN A 1 88 ? 16.984 -5.281 15.866 1.00 16.50 88 GLN A N 1
ATOM 679 C CA . GLN A 1 88 ? 17.672 -6.035 16.893 1.00 17.33 88 GLN A CA 1
ATOM 680 C C . GLN A 1 88 ? 18.377 -7.208 16.284 1.00 17.05 88 GLN A C 1
ATOM 681 O O . GLN A 1 88 ? 17.976 -7.761 15.263 1.00 15.83 88 GLN A O 1
ATOM 687 N N . LEU A 1 89 ? 19.449 -7.619 16.924 1.00 16.63 89 LEU A N 1
ATOM 688 C CA . LEU A 1 89 ? 20.119 -8.774 16.404 1.00 17.99 89 LEU A CA 1
ATOM 689 C C . LEU A 1 89 ? 20.538 -9.722 17.500 1.00 17.65 89 LEU A C 1
ATOM 690 O O . LEU A 1 89 ? 20.892 -9.315 18.609 1.00 17.61 89 LEU A O 1
ATOM 695 N N . LYS A 1 90 ? 20.468 -10.999 17.170 1.00 17.04 90 LYS A N 1
ATOM 696 C CA . LYS A 1 90 ? 20.825 -12.062 18.089 1.00 17.84 90 LYS A CA 1
ATOM 697 C C . LYS A 1 90 ? 21.827 -12.985 17.418 1.00 17.17 90 LYS A C 1
ATOM 698 O O . LYS A 1 90 ? 21.499 -13.641 16.422 1.00 17.43 90 LYS A O 1
ATOM 704 N N . ALA A 1 91 ? 23.045 -13.026 17.951 1.00 15.80 91 ALA A N 1
ATOM 705 C CA . ALA A 1 91 ? 24.101 -13.905 17.429 1.00 15.54 91 ALA A CA 1
ATOM 706 C C . ALA A 1 91 ? 24.457 -14.921 18.512 1.00 15.25 91 ALA A C 1
ATOM 707 O O . ALA A 1 91 ? 24.564 -14.553 19.680 1.00 16.09 91 ALA A O 1
ATOM 709 N N . ASP A 1 92 ? 24.560 -16.189 18.127 1.00 15.47 92 ASP A N 1
ATOM 710 C CA . ASP A 1 92 ? 24.941 -17.261 19.059 1.00 15.27 92 ASP A CA 1
ATOM 711 C C . ASP A 1 92 ? 24.208 -17.073 20.379 1.00 15.40 92 ASP A C 1
ATOM 712 O O . ASP A 1 92 ? 22.975 -16.952 20.391 1.00 15.57 92 ASP A O 1
ATOM 717 N N . GLU A 1 93 ? 24.936 -17.075 21.499 1.00 15.16 93 GLU A N 1
ATOM 718 C CA . GLU A 1 93 ? 24.293 -16.845 22.769 1.00 15.98 93 GLU A CA 1
ATOM 719 C C . GLU A 1 93 ? 24.743 -15.521 23.369 1.00 15.64 93 GLU A C 1
ATOM 720 O O . GLU A 1 93 ? 24.894 -15.359 24.591 1.00 15.83 93 GLU A O 1
ATOM 726 N N . ASP A 1 94 ? 24.960 -14.546 22.489 1.00 15.44 94 ASP A N 1
ATOM 727 C CA . ASP A 1 94 ? 25.294 -13.197 22.918 1.00 16.05 94 ASP A CA 1
ATOM 728 C C . ASP A 1 94 ? 23.965 -12.518 23.272 1.00 17.27 94 ASP A C 1
ATOM 729 O O . ASP A 1 94 ? 22.900 -12.934 22.817 1.00 17.00 94 ASP A O 1
ATOM 734 N N . PRO A 1 95 ? 24.005 -11.465 24.083 1.00 18.23 95 PRO A N 1
ATOM 735 C CA . PRO A 1 95 ? 22.745 -10.801 24.418 1.00 18.66 95 PRO A CA 1
ATOM 736 C C . PRO A 1 95 ? 22.123 -10.196 23.156 1.00 19.01 95 PRO A C 1
ATOM 737 O O . PRO A 1 95 ? 22.848 -9.834 22.233 1.00 18.23 95 PRO A O 1
ATOM 741 N N . ILE A 1 96 ? 20.799 -10.089 23.113 1.00 18.84 96 ILE A N 1
ATOM 742 C CA . ILE A 1 96 ? 20.154 -9.469 21.949 1.00 20.00 96 ILE A CA 1
ATOM 743 C C . ILE A 1 96 ? 20.501 -7.983 22.064 1.00 19.84 96 ILE A C 1
ATOM 744 O O . ILE A 1 96 ? 20.470 -7.416 23.162 1.00 20.55 96 ILE A O 1
ATOM 749 N N . MET A 1 97 ? 20.865 -7.343 20.957 1.00 20.02 97 MET A N 1
ATOM 750 C CA . MET A 1 97 ? 21.158 -5.927 21.014 1.00 20.20 97 MET A CA 1
ATOM 751 C C . MET A 1 97 ? 20.576 -5.182 19.829 1.00 19.19 97 MET A C 1
ATOM 752 O O . MET A 1 97 ? 20.319 -5.762 18.776 1.00 18.70 97 MET A O 1
ATOM 757 N N . GLY A 1 98 ? 20.360 -3.894 20.027 1.00 18.53 98 GLY A N 1
ATOM 758 C CA . GLY A 1 98 ? 19.804 -3.097 18.958 1.00 16.68 98 GLY A CA 1
ATOM 759 C C . GLY A 1 98 ? 20.905 -2.779 17.972 1.00 15.92 98 GLY A C 1
ATOM 760 O O . GLY A 1 98 ? 22.096 -2.883 18.290 1.00 16.45 98 GLY A O 1
ATOM 761 N N . PHE A 1 99 ? 20.497 -2.406 16.772 1.00 14.47 99 PHE A N 1
ATOM 762 C CA . PHE A 1 99 ? 21.454 -2.004 15.753 1.00 13.93 99 PHE A CA 1
ATOM 763 C C . PHE A 1 99 ? 20.815 -0.977 14.844 1.00 13.87 99 PHE A C 1
ATOM 764 O O . PHE A 1 99 ? 19.596 -0.860 14.773 1.00 14.08 99 PHE A O 1
ATOM 772 N N . HIS A 1 100 ? 21.660 -0.215 14.169 1.00 14.13 100 HIS A N 1
ATOM 773 C CA . HIS A 1 100 ? 21.199 0.775 13.211 1.00 15.06 100 HIS A CA 1
ATOM 774 C C . HIS A 1 100 ? 21.998 0.503 11.950 1.00 14.37 100 HIS A C 1
ATOM 775 O O . HIS A 1 100 ? 23.166 0.206 12.036 1.00 13.60 100 HIS A O 1
ATOM 782 N N . GLN A 1 101 ? 21.372 0.582 10.781 1.00 12.37 101 GLN A N 1
ATOM 783 C CA . GLN A 1 101 ? 22.137 0.351 9.542 1.00 12.21 101 GLN A CA 1
ATOM 784 C C . GLN A 1 101 ? 21.600 1.247 8.454 1.00 12.77 101 GLN A C 1
ATOM 785 O O . GLN A 1 101 ? 20.420 1.513 8.417 1.00 13.70 101 GLN A O 1
ATOM 791 N N . MET A 1 102 ? 22.477 1.713 7.577 1.00 11.21 102 MET A N 1
ATOM 792 C CA . MET A 1 102 ? 22.056 2.563 6.465 1.00 12.47 102 MET A CA 1
ATOM 793 C C . MET A 1 102 ? 22.526 1.913 5.164 1.00 11.70 102 MET A C 1
ATOM 794 O O . MET A 1 102 ? 23.590 1.314 5.125 1.00 11.73 102 MET A O 1
ATOM 799 N N . PHE A 1 103 ? 21.694 1.979 4.126 1.00 10.41 103 PHE A N 1
ATOM 800 C CA . PHE A 1 103 ? 22.090 1.497 2.787 1.00 10.89 103 PHE A CA 1
ATOM 801 C C . PHE A 1 103 ? 21.822 2.553 1.723 1.00 10.79 103 PHE A C 1
ATOM 802 O O . PHE A 1 103 ? 20.788 3.245 1.770 1.00 12.04 103 PHE A O 1
ATOM 810 N N . LEU A 1 104 ? 22.754 2.702 0.783 1.00 10.10 104 LEU A N 1
ATOM 811 C CA . LEU A 1 104 ? 22.517 3.595 -0.374 1.00 10.65 104 LEU A CA 1
ATOM 812 C C . LEU A 1 104 ? 22.519 2.663 -1.580 1.00 11.76 104 LEU A C 1
ATOM 813 O O . LEU A 1 104 ? 23.488 1.918 -1.803 1.00 10.24 104 LEU A O 1
ATOM 818 N N . LEU A 1 105 ? 21.432 2.669 -2.350 1.00 11.24 105 LEU A N 1
ATOM 819 C CA . LEU A 1 105 ? 21.319 1.793 -3.509 1.00 12.64 105 LEU A CA 1
ATOM 820 C C . LEU A 1 105 ? 21.320 2.583 -4.816 1.00 13.84 105 LEU A C 1
ATOM 821 O O . LEU A 1 105 ? 20.741 3.675 -4.895 1.00 13.48 105 LEU A O 1
ATOM 826 N N . LYS A 1 106 ? 21.959 2.029 -5.837 1.00 14.76 106 LYS A N 1
ATOM 827 C CA . LYS A 1 106 ? 22.011 2.686 -7.136 1.00 16.85 106 LYS A CA 1
ATOM 828 C C . LYS A 1 106 ? 21.652 1.628 -8.176 1.00 18.03 106 LYS A C 1
ATOM 829 O O . LYS A 1 106 ? 21.988 0.456 -8.024 1.00 16.64 106 LYS A O 1
ATOM 835 N N . ASN A 1 107 ? 20.959 2.043 -9.231 1.00 20.00 107 ASN A N 1
ATOM 836 C CA . ASN A 1 107 ? 20.607 1.074 -10.256 1.00 23.28 107 ASN A CA 1
ATOM 837 C C . ASN A 1 107 ? 21.693 1.042 -11.316 1.00 25.53 107 ASN A C 1
ATOM 838 O O . ASN A 1 107 ? 21.940 2.038 -11.994 1.00 25.27 107 ASN A O 1
ATOM 843 N N . ILE A 1 108 ? 22.353 -0.109 -11.433 1.00 27.93 108 ILE A N 1
ATOM 844 C CA . ILE A 1 108 ? 23.432 -0.278 -12.397 1.00 31.11 108 ILE A CA 1
ATOM 845 C C . ILE A 1 108 ? 23.195 -1.547 -13.184 1.00 32.99 108 ILE A C 1
ATOM 846 O O . ILE A 1 108 ? 22.912 -2.598 -12.612 1.00 33.44 108 ILE A O 1
ATOM 851 N N . ASN A 1 109 ? 23.307 -1.439 -14.503 1.00 35.32 109 ASN A N 1
ATOM 852 C CA . ASN A 1 109 ? 23.091 -2.572 -15.383 1.00 37.28 109 ASN A CA 1
ATOM 853 C C . ASN A 1 109 ? 21.758 -3.239 -15.086 1.00 37.62 109 ASN A C 1
ATOM 854 O O . ASN A 1 109 ? 21.673 -4.462 -14.983 1.00 37.88 109 ASN A O 1
ATOM 859 N N . ASP A 1 110 ? 20.726 -2.421 -14.926 1.00 37.64 110 ASP A N 1
ATOM 860 C CA . ASP A 1 110 ? 19.376 -2.911 -14.671 1.00 37.50 110 ASP A CA 1
ATOM 861 C C . ASP A 1 110 ? 19.216 -3.734 -13.381 1.00 35.94 110 ASP A C 1
ATOM 862 O O . ASP A 1 110 ? 18.452 -4.707 -13.333 1.00 36.30 110 ASP A O 1
ATOM 867 N N . ALA A 1 111 ? 19.939 -3.350 -12.333 1.00 33.21 111 ALA A N 1
ATOM 868 C CA . ALA A 1 111 ? 19.833 -4.045 -11.053 1.00 30.09 111 ALA A CA 1
ATOM 869 C C . ALA A 1 111 ? 20.210 -3.068 -9.948 1.00 27.47 111 ALA A C 1
ATOM 870 O O . ALA A 1 111 ? 21.124 -2.267 -10.115 1.00 26.42 111 ALA A O 1
ATOM 872 N N . TRP A 1 112 ? 19.503 -3.125 -8.828 1.00 24.61 112 TRP A N 1
ATOM 873 C CA . TRP A 1 112 ? 19.811 -2.229 -7.714 1.00 21.87 112 TRP A CA 1
ATOM 874 C C . TRP A 1 112 ? 20.872 -2.885 -6.850 1.00 20.68 112 TRP A C 1
ATOM 875 O O . TRP A 1 112 ? 20.683 -4.005 -6.372 1.00 20.67 112 TRP A O 1
ATOM 886 N N . VAL A 1 113 ? 21.990 -2.190 -6.663 1.00 18.38 113 VAL A N 1
ATOM 887 C CA . VAL A 1 113 ? 23.080 -2.705 -5.848 1.00 16.76 113 VAL A CA 1
ATOM 888 C C . VAL A 1 113 ? 23.456 -1.665 -4.811 1.00 15.32 113 VAL A C 1
ATOM 889 O O . VAL A 1 113 ? 23.131 -0.485 -4.951 1.00 15.70 113 VAL A O 1
ATOM 893 N N . CYS A 1 114 ? 24.186 -2.107 -3.804 1.00 13.61 114 CYS A N 1
ATOM 894 C CA . CYS A 1 114 ? 24.562 -1.243 -2.692 1.00 12.31 114 CYS A CA 1
ATOM 895 C C . CYS A 1 114 ? 25.918 -0.604 -2.848 1.00 12.47 114 CYS A C 1
ATOM 896 O O . CYS A 1 114 ? 26.907 -1.308 -2.972 1.00 12.88 114 CYS A O 1
ATOM 899 N N . THR A 1 115 ? 25.965 0.727 -2.814 1.00 11.11 115 THR A N 1
ATOM 900 C CA . THR A 1 115 ? 27.232 1.435 -2.913 1.00 11.11 115 THR A CA 1
ATOM 901 C C . THR A 1 115 ? 27.784 1.837 -1.543 1.00 10.69 115 THR A C 1
ATOM 902 O O . THR A 1 115 ? 28.993 2.035 -1.385 1.00 10.92 115 THR A O 1
ATOM 906 N N . ASN A 1 116 ? 26.907 1.944 -0.541 1.00 9.55 116 ASN A N 1
ATOM 907 C CA . ASN A 1 116 ? 27.341 2.385 0.787 1.00 10.19 116 ASN A CA 1
ATOM 908 C C . ASN A 1 116 ? 26.510 1.643 1.807 1.00 9.92 116 ASN A C 1
ATOM 909 O O . ASN A 1 116 ? 25.285 1.599 1.687 1.00 10.73 116 ASN A O 1
ATOM 914 N N . ASP A 1 117 ? 27.182 1.052 2.784 1.00 9.58 117 ASP A N 1
ATOM 915 C CA . ASP A 1 117 ? 26.537 0.259 3.858 1.00 10.04 117 ASP A CA 1
ATOM 916 C C . ASP A 1 117 ? 27.226 0.681 5.159 1.00 10.29 117 ASP A C 1
ATOM 917 O O . ASP A 1 117 ? 28.457 0.649 5.237 1.00 10.68 117 ASP A O 1
ATOM 922 N N . MET A 1 118 ? 26.457 1.167 6.137 1.00 10.73 118 MET A N 1
ATOM 923 C CA . MET A 1 118 ? 27.021 1.577 7.443 1.00 11.11 118 MET A CA 1
ATOM 924 C C . MET A 1 118 ? 26.258 0.846 8.537 1.00 11.32 118 MET A C 1
ATOM 925 O O . MET A 1 118 ? 25.041 0.913 8.574 1.00 11.48 118 MET A O 1
ATOM 930 N N . PHE A 1 119 ? 26.987 0.167 9.426 1.00 9.97 119 PHE A N 1
ATOM 931 C CA . PHE A 1 119 ? 26.361 -0.617 10.475 1.00 10.73 119 PHE A CA 1
ATOM 932 C C . PHE A 1 119 ? 26.970 -0.323 11.832 1.00 11.36 119 PHE A C 1
ATOM 933 O O . PHE A 1 119 ? 28.191 -0.240 11.957 1.00 12.31 119 PHE A O 1
ATOM 941 N N . ARG A 1 120 ? 26.122 -0.172 12.847 1.00 11.76 120 ARG A N 1
ATOM 942 C CA . ARG A 1 120 ? 26.639 0.013 14.200 1.00 12.93 120 ARG A CA 1
ATOM 943 C C . ARG A 1 120 ? 25.710 -0.684 15.182 1.00 13.60 120 ARG A C 1
ATOM 944 O O . ARG A 1 120 ? 24.485 -0.498 15.151 1.00 13.70 120 ARG A O 1
ATOM 952 N N . LEU A 1 121 ? 26.316 -1.477 16.055 1.00 14.49 121 LEU A N 1
ATOM 953 C CA . LEU A 1 121 ? 25.569 -2.219 17.066 1.00 16.52 121 LEU A CA 1
ATOM 954 C C . LEU A 1 121 ? 25.533 -1.364 18.333 1.00 16.45 121 LEU A C 1
ATOM 955 O O . LEU A 1 121 ? 26.523 -0.691 18.664 1.00 17.35 121 LEU A O 1
ATOM 960 N N . ALA A 1 122 ? 24.416 -1.394 19.047 1.00 16.54 122 ALA A N 1
ATOM 961 C CA . ALA A 1 122 ? 24.319 -0.619 20.267 1.00 17.62 122 ALA A CA 1
ATOM 962 C C . ALA A 1 122 ? 25.112 -1.307 21.365 1.00 18.40 122 ALA A C 1
ATOM 963 O O . ALA A 1 122 ? 25.223 -2.536 21.393 1.00 19.35 122 ALA A O 1
ATOM 965 N N . LEU A 1 123 ? 25.690 -0.510 22.250 1.00 19.08 123 LEU A N 1
ATOM 966 C CA . LEU A 1 123 ? 26.402 -1.068 23.397 1.00 19.84 123 LEU A CA 1
ATOM 967 C C . LEU A 1 123 ? 25.490 -0.709 24.565 1.00 19.80 123 LEU A C 1
ATOM 968 O O . LEU A 1 123 ? 24.738 0.262 24.492 1.00 20.77 123 LEU A O 1
ATOM 973 N N . HIS A 1 124 ? 25.526 -1.489 25.635 1.00 19.47 124 HIS A N 1
ATOM 974 C CA . HIS A 1 124 ? 24.682 -1.194 26.787 1.00 19.66 124 HIS A CA 1
ATOM 975 C C . HIS A 1 124 ? 25.466 -0.242 27.672 1.00 20.18 124 HIS A C 1
ATOM 976 O O . HIS A 1 124 ? 26.640 -0.472 27.923 1.00 18.66 124 HIS A O 1
ATOM 983 N N . ASN A 1 125 ? 24.830 0.828 28.150 1.00 21.04 125 ASN A N 1
ATOM 984 C CA . ASN A 1 125 ? 25.524 1.783 29.008 1.00 22.72 125 ASN A CA 1
ATOM 985 C C . ASN A 1 125 ? 25.484 1.291 30.453 1.00 23.20 125 ASN A C 1
ATOM 986 O O . ASN A 1 125 ? 24.439 1.311 31.096 1.00 23.70 125 ASN A O 1
ATOM 991 N N . PHE A 1 126 ? 26.618 0.830 30.950 1.00 23.51 126 PHE A N 1
ATOM 992 C CA . PHE A 1 126 ? 26.682 0.348 32.312 1.00 25.20 126 PHE A CA 1
ATOM 993 C C . PHE A 1 126 ? 27.045 1.482 33.256 1.00 27.32 126 PHE A C 1
ATOM 994 O O . PHE A 1 126 ? 27.359 2.597 32.837 1.00 27.70 126 PHE A O 1
ATOM 1002 N N . GLY A 1 127 ? 26.962 1.171 34.536 1.00 30.02 127 GLY A N 1
ATOM 1003 C CA . GLY A 1 127 ? 27.297 2.109 35.576 1.00 33.15 127 GLY A CA 1
ATOM 1004 C C . GLY A 1 127 ? 28.137 1.274 36.516 1.00 34.22 127 GLY A C 1
ATOM 1005 O O . GLY A 1 127 ? 29.265 1.704 36.854 1.00 35.50 127 GLY A O 1
ATOM 1007 N N . ASP B 1 3 ? 45.267 13.915 9.803 1.00 31.96 3 ASP B N 1
ATOM 1008 C CA . ASP B 1 3 ? 43.969 14.098 10.509 1.00 31.36 3 ASP B CA 1
ATOM 1009 C C . ASP B 1 3 ? 42.888 13.168 9.976 1.00 29.44 3 ASP B C 1
ATOM 1010 O O . ASP B 1 3 ? 43.171 12.139 9.351 1.00 29.52 3 ASP B O 1
ATOM 1015 N N . LYS B 1 4 ? 41.645 13.559 10.238 1.00 27.07 4 LYS B N 1
ATOM 1016 C CA . LYS B 1 4 ? 40.484 12.792 9.822 1.00 23.89 4 LYS B CA 1
ATOM 1017 C C . LYS B 1 4 ? 40.269 12.936 8.324 1.00 20.54 4 LYS B C 1
ATOM 1018 O O . LYS B 1 4 ? 40.650 13.941 7.715 1.00 19.33 4 LYS B O 1
ATOM 1024 N N . PRO B 1 5 ? 39.648 11.920 7.703 1.00 17.16 5 PRO B N 1
ATOM 1025 C CA . PRO B 1 5 ? 39.384 11.982 6.264 1.00 14.88 5 PRO B CA 1
ATOM 1026 C C . PRO B 1 5 ? 38.455 13.146 5.975 1.00 13.46 5 PRO B C 1
ATOM 1027 O O . PRO B 1 5 ? 37.637 13.533 6.822 1.00 12.25 5 PRO B O 1
ATOM 1031 N N . ILE B 1 6 ? 38.565 13.695 4.763 1.00 11.39 6 I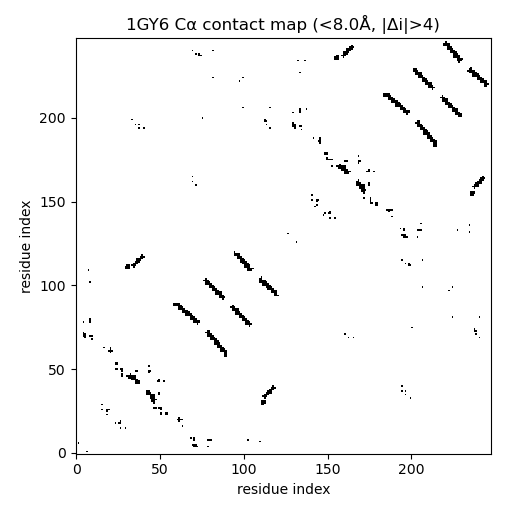LE B N 1
ATOM 1032 C CA . ILE B 1 6 ? 37.762 14.855 4.384 1.00 10.54 6 ILE B CA 1
ATOM 1033 C C . ILE B 1 6 ? 36.257 14.684 4.610 1.00 11.45 6 ILE B C 1
ATOM 1034 O O . ILE B 1 6 ? 35.587 15.611 5.061 1.00 11.74 6 ILE B O 1
ATOM 1039 N N . TRP B 1 7 ? 35.724 13.501 4.314 1.00 10.87 7 TRP B N 1
ATOM 1040 C CA . TRP B 1 7 ? 34.287 13.295 4.508 1.00 10.72 7 TRP B CA 1
ATOM 1041 C C . TRP B 1 7 ? 33.882 13.302 5.967 1.00 11.33 7 TRP B C 1
ATOM 1042 O O . TRP B 1 7 ? 32.750 13.688 6.281 1.00 11.44 7 TRP B O 1
ATOM 1053 N N . GLU B 1 8 ? 34.785 12.913 6.871 1.00 11.26 8 GLU B N 1
ATOM 1054 C CA . GLU B 1 8 ? 34.489 12.944 8.313 1.00 12.52 8 GLU B CA 1
ATOM 1055 C C . GLU B 1 8 ? 34.599 14.400 8.788 1.00 11.42 8 GLU B C 1
ATOM 1056 O O . GLU B 1 8 ? 33.855 14.842 9.655 1.00 11.16 8 GLU B O 1
ATOM 1062 N N . GLN B 1 9 ? 35.506 15.176 8.192 1.00 11.83 9 GLN B N 1
ATOM 1063 C CA . GLN B 1 9 ? 35.612 16.590 8.578 1.00 11.31 9 GLN B CA 1
ATOM 1064 C C . GLN B 1 9 ? 34.316 17.340 8.225 1.00 11.53 9 GLN B C 1
ATOM 1065 O O . GLN B 1 9 ? 33.756 18.054 9.062 1.00 11.98 9 GLN B O 1
ATOM 1071 N N . ILE B 1 10 ? 33.833 17.140 6.997 1.00 11.19 10 ILE B N 1
ATOM 1072 C CA . ILE B 1 10 ? 32.616 17.783 6.513 1.00 10.13 10 ILE B CA 1
ATOM 1073 C C . ILE B 1 10 ? 31.408 17.275 7.273 1.00 10.17 10 ILE B C 1
ATOM 1074 O O . ILE B 1 10 ? 30.587 18.054 7.724 1.00 10.75 10 ILE B O 1
ATOM 1079 N N . GLY B 1 11 ? 31.328 15.952 7.407 1.00 9.98 11 GLY B N 1
ATOM 1080 C CA . GLY B 1 11 ? 30.184 15.347 8.083 1.00 10.24 11 GLY B CA 1
ATOM 1081 C C . GLY B 1 11 ? 30.073 15.742 9.536 1.00 10.97 11 GLY B C 1
ATOM 1082 O O . GLY B 1 11 ? 28.983 16.103 10.007 1.00 10.95 11 GLY B O 1
ATOM 1083 N N . SER B 1 12 ? 31.195 15.706 10.253 1.00 10.10 12 SER B N 1
ATOM 1084 C CA . SER B 1 12 ? 31.166 16.070 11.669 1.00 10.68 12 SER B CA 1
ATOM 1085 C C . SER B 1 12 ? 30.840 17.541 11.852 1.00 10.87 12 SER B C 1
ATOM 1086 O O . SER B 1 12 ? 30.143 17.924 12.786 1.00 10.85 12 SER B O 1
ATOM 1089 N N . SER B 1 13 ? 31.307 18.380 10.931 1.00 11.18 13 SER B N 1
ATOM 1090 C CA . SER B 1 13 ? 30.991 19.812 10.997 1.00 12.14 13 SER B CA 1
ATOM 1091 C C . SER B 1 13 ? 29.505 20.041 10.715 1.00 11.54 13 SER B C 1
ATOM 1092 O O . SER B 1 13 ? 28.862 20.856 11.378 1.00 11.59 13 SER B O 1
ATOM 1095 N N . PHE B 1 14 ? 28.950 19.304 9.759 1.00 11.88 14 PHE B N 1
ATOM 1096 C CA . PHE B 1 14 ? 27.530 19.443 9.470 1.00 11.61 14 PHE B CA 1
ATOM 1097 C C . PHE B 1 14 ? 26.693 19.044 10.683 1.00 11.04 14 PHE B C 1
ATOM 1098 O O . PHE B 1 14 ? 25.757 19.750 11.038 1.00 10.56 14 PHE B O 1
ATOM 1106 N N . ILE B 1 15 ? 27.007 17.906 11.306 1.00 11.14 15 ILE B N 1
ATOM 1107 C CA . ILE B 1 15 ? 26.291 17.413 12.500 1.00 12.89 15 ILE B CA 1
ATOM 1108 C C . ILE B 1 15 ? 26.328 18.458 13.604 1.00 12.44 15 ILE B C 1
ATOM 1109 O O . ILE B 1 15 ? 25.326 18.695 14.294 1.00 11.70 15 ILE B O 1
ATOM 1114 N N . GLN B 1 16 ? 27.500 19.070 13.804 1.00 12.32 16 GLN B N 1
ATOM 1115 C CA . GLN B 1 16 ? 27.602 20.082 14.841 1.00 13.94 16 GLN B CA 1
ATOM 1116 C C . GLN B 1 16 ? 26.668 21.251 14.528 1.00 14.10 16 GLN B C 1
ATOM 1117 O O . GLN B 1 16 ? 25.966 21.747 15.420 1.00 13.44 16 GLN B O 1
ATOM 1123 N N . HIS B 1 17 ? 26.662 21.695 13.279 1.00 13.10 17 HIS B N 1
ATOM 1124 C CA . HIS B 1 17 ? 25.815 22.811 12.873 1.00 13.27 17 HIS B CA 1
ATOM 1125 C C . HIS B 1 17 ? 24.337 22.476 13.082 1.00 13.02 17 HIS B C 1
ATOM 1126 O O . HIS B 1 17 ? 23.598 23.276 13.657 1.00 12.93 17 HIS B O 1
ATOM 1133 N N . TYR B 1 18 ? 23.917 21.297 12.606 1.00 12.09 18 TYR B N 1
ATOM 1134 C CA . TYR B 1 18 ? 22.524 20.845 12.727 1.00 11.52 18 TYR B CA 1
ATOM 1135 C C . TYR B 1 18 ? 22.046 20.813 14.195 1.00 12.00 18 TYR B C 1
ATOM 1136 O O . TYR B 1 18 ? 20.994 21.384 14.545 1.00 12.51 18 TYR B O 1
ATOM 1145 N N . TYR B 1 19 ? 22.820 20.166 15.071 1.00 12.05 19 TYR B N 1
ATOM 1146 C CA . TYR B 1 19 ? 22.385 20.069 16.460 1.00 11.88 19 TYR B CA 1
ATOM 1147 C C . TYR B 1 19 ? 22.515 21.395 17.203 1.00 12.55 19 TYR B C 1
ATOM 1148 O O . TYR B 1 19 ? 21.724 21.668 18.098 1.00 12.66 19 TYR B O 1
ATOM 1157 N N . GLN B 1 20 ? 23.455 22.240 16.794 1.00 13.67 20 GLN B N 1
ATOM 1158 C CA . GLN B 1 20 ? 23.592 23.542 17.441 1.00 14.45 20 GLN B CA 1
ATOM 1159 C C . GLN B 1 20 ? 22.334 24.354 17.116 1.00 14.94 20 GLN B C 1
ATOM 1160 O O . GLN B 1 20 ? 21.771 25.010 17.998 1.00 15.07 20 GLN B O 1
ATOM 1166 N N . LEU B 1 21 ? 21.872 24.287 15.870 1.00 14.74 21 LEU B N 1
ATOM 1167 C CA . LEU B 1 21 ? 20.672 25.000 15.476 1.00 15.20 21 LEU B CA 1
ATOM 1168 C C . LEU B 1 21 ? 19.455 24.369 16.145 1.00 15.67 21 LEU B C 1
ATOM 1169 O O . LEU B 1 21 ? 18.601 25.067 16.653 1.00 16.21 21 LEU B O 1
ATOM 1174 N N . PHE B 1 22 ? 19.391 23.045 16.198 1.00 14.88 22 PHE B N 1
ATOM 1175 C CA . PHE B 1 22 ? 18.237 22.400 16.803 1.00 15.06 22 PHE B CA 1
ATOM 1176 C C . PHE B 1 22 ? 18.099 22.771 18.276 1.00 15.80 22 PHE B C 1
ATOM 1177 O O . PHE B 1 22 ? 16.990 23.055 18.756 1.00 16.03 22 PHE B O 1
ATOM 1185 N N . ASP B 1 23 ? 19.226 22.782 18.979 1.00 16.29 23 ASP B N 1
ATOM 1186 C CA . ASP B 1 23 ? 19.238 23.058 20.409 1.00 17.67 23 ASP B CA 1
ATOM 1187 C C . ASP B 1 23 ? 19.208 24.520 20.816 1.00 19.66 23 ASP B C 1
ATOM 1188 O O . ASP B 1 23 ? 18.907 24.827 21.976 1.00 19.80 23 ASP B O 1
ATOM 1193 N N . ASN B 1 24 ? 19.488 25.421 19.875 1.00 21.08 24 ASN B N 1
ATOM 1194 C CA . ASN B 1 24 ? 19.555 26.840 20.211 1.00 24.03 24 ASN B CA 1
ATOM 1195 C C . ASN B 1 24 ? 18.614 27.771 19.472 1.00 26.13 24 ASN B C 1
ATOM 1196 O O . ASN B 1 24 ? 18.303 28.852 19.978 1.00 26.64 24 ASN B O 1
ATOM 1201 N N . ASP B 1 25 ? 18.137 27.362 18.299 1.00 27.89 25 ASP B N 1
ATOM 1202 C CA . ASP B 1 25 ? 17.217 28.184 17.500 1.00 29.98 25 ASP B CA 1
ATOM 1203 C C . ASP B 1 25 ? 16.731 27.360 16.323 1.00 29.91 25 ASP B C 1
ATOM 1204 O O . ASP B 1 25 ? 17.081 27.633 15.174 1.00 29.50 25 ASP B O 1
ATOM 1209 N N . ARG B 1 26 ? 15.885 26.382 16.611 1.00 30.06 26 ARG B N 1
ATOM 1210 C CA . ARG B 1 26 ? 15.428 25.480 15.566 1.00 30.24 26 ARG B CA 1
ATOM 1211 C C . ARG B 1 26 ? 14.598 26.055 14.417 1.00 29.81 26 ARG B C 1
ATOM 1212 O O . ARG B 1 26 ? 14.453 25.397 13.388 1.00 28.90 26 ARG B O 1
ATOM 1220 N N . THR B 1 27 ? 14.059 27.263 14.558 1.00 29.63 27 THR B N 1
ATOM 1221 C CA . THR B 1 27 ? 13.294 27.834 13.442 1.00 29.13 27 THR B CA 1
ATOM 1222 C C . THR B 1 27 ? 14.246 28.264 12.326 1.00 28.50 27 THR B C 1
ATOM 1223 O O . THR B 1 27 ? 13.811 28.622 11.225 1.00 28.07 27 THR B O 1
ATOM 1227 N N . GLN B 1 28 ? 15.546 28.232 12.616 1.00 27.29 28 GLN B N 1
ATOM 1228 C CA . GLN B 1 28 ? 16.556 28.608 11.631 1.00 26.30 28 GLN B CA 1
ATOM 1229 C C . GLN B 1 28 ? 17.187 27.383 10.970 1.00 23.75 28 GLN B C 1
ATOM 1230 O O . GLN B 1 28 ? 18.168 27.507 10.247 1.00 22.83 28 GLN B O 1
ATOM 1236 N N . LEU B 1 29 ? 16.610 26.210 11.203 1.00 21.92 29 LEU B N 1
ATOM 1237 C CA . LEU B 1 29 ? 17.148 24.977 10.607 1.00 19.82 29 LEU B CA 1
ATOM 1238 C C . LEU B 1 29 ? 17.083 24.960 9.076 1.00 18.81 29 LEU B C 1
ATOM 1239 O O . LEU B 1 29 ? 17.756 24.160 8.437 1.00 17.53 29 LEU B O 1
ATOM 1244 N N . GLY B 1 30 ? 16.305 25.857 8.475 1.00 17.87 30 GLY B N 1
ATOM 1245 C CA . GLY B 1 30 ? 16.236 25.885 7.028 1.00 17.24 30 GLY B CA 1
ATOM 1246 C C . GLY B 1 30 ? 17.608 26.128 6.426 1.00 16.60 30 GLY B C 1
ATOM 1247 O O . GLY B 1 30 ? 17.889 25.732 5.292 1.00 16.69 30 GLY B O 1
ATOM 1248 N N . ALA B 1 31 ? 18.460 26.766 7.220 1.00 16.86 31 ALA B N 1
ATOM 1249 C CA . ALA B 1 31 ? 19.806 27.082 6.812 1.00 16.49 31 ALA B CA 1
ATOM 1250 C C . ALA B 1 31 ? 20.594 25.853 6.357 1.00 17.05 31 ALA B C 1
ATOM 1251 O O . ALA B 1 31 ? 21.544 25.976 5.575 1.00 16.54 31 ALA B O 1
ATOM 1253 N N . ILE B 1 32 ? 20.226 24.670 6.840 1.00 15.83 32 ILE B N 1
ATOM 1254 C CA . ILE B 1 32 ? 20.999 23.509 6.417 1.00 14.71 32 ILE B CA 1
ATOM 1255 C C . ILE B 1 32 ? 20.293 22.561 5.467 1.00 14.47 32 ILE B C 1
ATOM 1256 O O . ILE B 1 32 ? 20.786 21.467 5.200 1.00 13.73 32 ILE B O 1
ATOM 1261 N N . TYR B 1 33 ? 19.161 23.022 4.915 1.00 12.58 33 TYR B N 1
ATOM 1262 C CA . TYR B 1 33 ? 18.381 22.260 3.941 1.00 12.24 33 TYR B CA 1
ATOM 1263 C C . TYR B 1 33 ? 18.250 23.037 2.625 1.00 12.89 33 TYR B C 1
ATOM 1264 O O . TYR B 1 33 ? 18.620 24.213 2.545 1.00 12.84 33 TYR B O 1
ATOM 1273 N N . ILE B 1 34 ? 17.729 22.365 1.597 1.00 13.24 34 ILE B N 1
ATOM 1274 C CA . ILE B 1 34 ? 17.432 23.059 0.336 1.00 13.33 34 ILE B CA 1
ATOM 1275 C C . ILE B 1 34 ? 15.925 22.921 0.137 1.00 13.46 34 ILE B C 1
ATOM 1276 O O . ILE B 1 34 ? 15.243 22.167 0.872 1.00 12.25 34 ILE B O 1
ATOM 1281 N N . ASP B 1 35 ? 15.375 23.651 -0.833 1.00 13.06 35 ASP B N 1
ATOM 1282 C CA . ASP B 1 35 ? 13.933 23.581 -1.013 1.00 14.05 35 ASP B CA 1
ATOM 1283 C C . ASP B 1 35 ? 13.400 22.186 -1.262 1.00 13.36 35 ASP B C 1
ATOM 1284 O O . ASP B 1 35 ? 12.296 21.872 -0.789 1.00 13.69 35 ASP B O 1
ATOM 1289 N N . ALA B 1 36 ? 14.180 21.329 -1.930 1.00 11.95 36 ALA B N 1
ATOM 1290 C CA . ALA B 1 36 ? 13.736 19.980 -2.249 1.00 11.76 36 ALA B CA 1
ATOM 1291 C C . ALA B 1 36 ? 14.160 18.887 -1.239 1.00 10.81 36 ALA B C 1
ATOM 1292 O O . ALA B 1 36 ? 14.084 17.692 -1.550 1.00 11.57 36 ALA B O 1
ATOM 1294 N N . SER B 1 37 ? 14.571 19.300 -0.039 1.00 10.46 37 SER B N 1
ATOM 1295 C CA . SER B 1 37 ? 14.977 18.317 0.978 1.00 10.35 37 SER B CA 1
ATOM 1296 C C . SER B 1 37 ? 13.779 17.493 1.420 1.00 10.25 37 SER B C 1
ATOM 1297 O O . SER B 1 37 ? 12.620 17.938 1.290 1.00 11.12 37 SER B O 1
ATOM 1300 N N . CYS B 1 38 ? 14.055 16.280 1.897 1.00 9.82 38 CYS B N 1
ATOM 1301 C CA . CYS B 1 38 ? 13.021 15.370 2.387 1.00 8.97 38 CYS B CA 1
ATOM 1302 C C . CYS B 1 38 ? 13.374 14.861 3.764 1.00 9.95 38 CYS B C 1
ATOM 1303 O O . CYS B 1 38 ? 14.511 14.474 4.018 1.00 10.81 38 CYS B O 1
ATOM 1306 N N . LEU B 1 39 ? 12.406 14.854 4.659 1.00 9.34 39 LEU B N 1
ATOM 1307 C CA . LEU B 1 39 ? 12.614 14.378 6.011 1.00 9.94 39 LEU B CA 1
ATOM 1308 C C . LEU B 1 39 ? 11.616 13.263 6.341 1.00 10.76 39 LEU B C 1
ATOM 1309 O O . LEU B 1 39 ? 10.437 13.345 5.964 1.00 11.16 39 LEU B O 1
ATOM 1314 N N . THR B 1 40 ? 12.081 12.192 6.981 1.00 9.97 40 THR B N 1
ATOM 1315 C CA . THR B 1 40 ? 11.111 11.208 7.509 1.00 10.97 40 THR B CA 1
ATOM 1316 C C . THR B 1 40 ? 11.347 11.312 9.002 1.00 11.45 40 THR B C 1
ATOM 1317 O O . THR B 1 40 ? 12.464 11.105 9.480 1.00 11.54 40 THR B O 1
ATOM 1321 N N . TRP B 1 41 ? 10.302 11.682 9.754 1.00 11.92 41 TRP B N 1
ATOM 1322 C CA . TRP B 1 41 ? 10.436 11.890 11.191 1.00 13.13 41 TRP B CA 1
ATOM 1323 C C . TRP B 1 41 ? 9.476 10.952 11.906 1.00 13.76 41 TRP B C 1
ATOM 1324 O O . TRP B 1 41 ? 8.262 11.112 11.785 1.00 12.56 41 TRP B O 1
ATOM 1335 N N . GLU B 1 42 ? 10.006 9.964 12.634 1.00 14.09 42 GLU B N 1
ATOM 1336 C CA . GLU B 1 42 ? 9.146 8.995 13.337 1.00 14.93 42 GLU B CA 1
ATOM 1337 C C . GLU B 1 42 ? 8.158 8.368 12.358 1.00 15.25 42 GLU B C 1
ATOM 1338 O O . GLU B 1 42 ? 6.969 8.163 12.668 1.00 16.42 42 GLU B O 1
ATOM 1344 N N . GLY B 1 43 ? 8.679 8.038 11.171 1.00 14.96 43 GLY B N 1
ATOM 1345 C CA . GLY B 1 43 ? 7.891 7.409 10.120 1.00 15.20 43 GLY B CA 1
ATOM 1346 C C . GLY B 1 43 ? 6.961 8.293 9.298 1.00 15.70 43 GLY B C 1
ATOM 1347 O O . GLY B 1 43 ? 6.334 7.777 8.358 1.00 15.78 43 GLY B O 1
ATOM 1348 N N . GLN B 1 44 ? 6.877 9.579 9.627 1.00 15.34 44 GLN B N 1
ATOM 1349 C CA . GLN B 1 44 ? 6.025 10.517 8.880 1.00 15.63 44 GLN B CA 1
ATOM 1350 C C . GLN B 1 44 ? 6.945 11.334 7.997 1.00 14.79 44 GLN B C 1
ATOM 1351 O O . GLN B 1 44 ? 7.970 11.818 8.459 1.00 15.60 44 GLN B O 1
ATOM 1357 N N . GLN B 1 45 ? 6.535 11.518 6.755 1.00 14.69 45 GLN B N 1
ATOM 1358 C CA . GLN B 1 45 ? 7.357 12.220 5.781 1.00 12.82 45 GLN B CA 1
ATOM 1359 C C . GLN B 1 45 ? 6.945 13.665 5.560 1.00 13.29 45 GLN B C 1
ATOM 1360 O O . GLN B 1 45 ? 5.772 13.968 5.414 1.00 12.89 45 GLN B O 1
ATOM 1366 N N . PHE B 1 46 ? 7.921 14.559 5.587 1.00 12.06 46 PHE B N 1
ATOM 1367 C CA . PHE B 1 46 ? 7.696 15.979 5.369 1.00 11.32 46 PHE B CA 1
ATOM 1368 C C . PHE B 1 46 ? 8.581 16.344 4.204 1.00 11.49 46 PHE B C 1
ATOM 1369 O O . PHE B 1 46 ? 9.782 16.193 4.265 1.00 11.70 46 PHE B O 1
ATOM 1377 N N . GLN B 1 47 ? 7.949 16.799 3.122 1.00 11.03 47 GLN B N 1
ATOM 1378 C CA . GLN B 1 47 ? 8.639 17.096 1.874 1.00 11.20 47 GLN B CA 1
ATOM 1379 C C . GLN B 1 47 ? 8.785 18.583 1.595 1.00 11.41 47 GLN B C 1
ATOM 1380 O O . GLN B 1 47 ? 7.814 19.333 1.627 1.00 11.46 47 GLN B O 1
ATOM 1386 N N . GLY B 1 48 ? 10.015 19.007 1.323 1.00 10.81 48 GLY B N 1
ATOM 1387 C CA . GLY B 1 48 ? 10.266 20.414 1.044 1.00 11.49 48 GLY B CA 1
ATOM 1388 C C . GLY B 1 48 ? 10.667 21.173 2.298 1.00 11.40 48 GLY B C 1
ATOM 1389 O O . GLY B 1 48 ? 10.229 20.869 3.399 1.00 10.49 48 GLY B O 1
ATOM 1390 N N . LYS B 1 49 ? 11.507 22.183 2.141 1.00 11.04 49 LYS B N 1
ATOM 1391 C CA . LYS B 1 49 ? 11.988 22.954 3.271 1.00 12.08 49 LYS B CA 1
ATOM 1392 C C . LYS B 1 49 ? 10.894 23.576 4.129 1.00 12.38 49 LYS B C 1
ATOM 1393 O O . LYS B 1 49 ? 10.969 23.562 5.344 1.00 13.20 49 LYS B O 1
ATOM 1399 N N . ALA B 1 50 ? 9.872 24.119 3.473 1.00 11.94 50 ALA B N 1
ATOM 1400 C CA . ALA B 1 50 ? 8.771 24.731 4.209 1.00 12.24 50 ALA B CA 1
ATOM 1401 C C . ALA B 1 50 ? 8.120 23.760 5.185 1.00 12.37 50 ALA B C 1
ATOM 1402 O O . ALA B 1 50 ? 7.960 24.084 6.369 1.00 12.79 50 ALA B O 1
ATOM 1404 N N . ALA B 1 51 ? 7.754 22.578 4.692 1.00 11.29 51 ALA B N 1
ATOM 1405 C CA . ALA B 1 51 ? 7.104 21.568 5.524 1.00 11.94 51 ALA B CA 1
ATOM 1406 C C . ALA B 1 51 ? 8.041 21.064 6.612 1.00 12.21 51 ALA B C 1
ATOM 1407 O O . ALA B 1 51 ? 7.628 20.793 7.736 1.00 13.31 51 ALA B O 1
ATOM 1409 N N . ILE B 1 52 ? 9.310 20.922 6.263 1.00 11.77 52 ILE B N 1
ATOM 1410 C CA . ILE B 1 52 ? 10.274 20.415 7.225 1.00 12.43 52 ILE B CA 1
ATOM 1411 C C . ILE B 1 52 ? 10.483 21.374 8.372 1.00 12.89 52 ILE B C 1
ATOM 1412 O O . ILE B 1 52 ? 10.420 20.976 9.538 1.00 12.66 52 ILE B O 1
ATOM 1417 N N . VAL B 1 53 ? 10.719 22.637 8.050 1.00 13.08 53 VAL B N 1
ATOM 1418 C CA . VAL B 1 53 ? 10.958 23.635 9.081 1.00 14.81 53 VAL B CA 1
ATOM 1419 C C . VAL B 1 53 ? 9.703 23.838 9.921 1.00 15.52 53 VAL B C 1
ATOM 1420 O O . VAL B 1 53 ? 9.789 24.064 11.117 1.00 15.97 53 VAL B O 1
ATOM 1424 N N . GLU B 1 54 ? 8.520 23.764 9.313 1.00 15.77 54 GLU B N 1
ATOM 1425 C CA . GLU B 1 54 ? 7.293 23.918 10.119 1.00 17.16 54 GLU B CA 1
ATOM 1426 C C . GLU B 1 54 ? 7.153 22.778 11.133 1.00 17.48 54 GLU B C 1
ATOM 1427 O O . G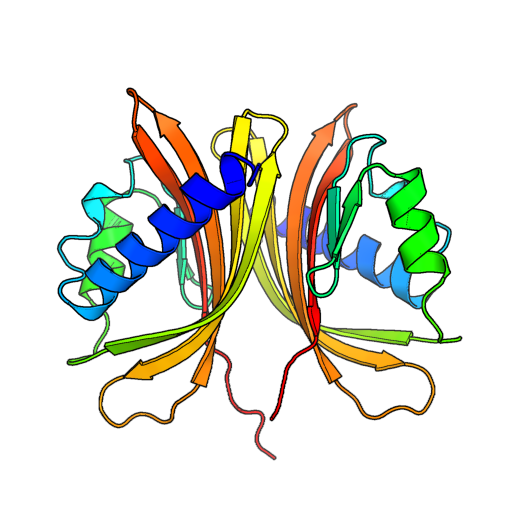LU B 1 54 ? 6.789 22.997 12.310 1.00 17.35 54 GLU B O 1
ATOM 1433 N N . LYS B 1 55 ? 7.433 21.562 10.679 1.00 16.12 55 LYS B N 1
ATOM 1434 C CA . LYS B 1 55 ? 7.343 20.397 11.556 1.00 15.61 55 LYS B CA 1
ATOM 1435 C C . LYS B 1 55 ? 8.301 20.534 12.743 1.00 15.74 55 LYS B C 1
ATOM 1436 O O . LYS B 1 55 ? 7.908 20.359 13.913 1.00 15.82 55 LYS B O 1
ATOM 1442 N N . LEU B 1 56 ? 9.566 20.809 12.447 1.00 16.25 56 LEU B N 1
ATOM 1443 C CA . LEU B 1 56 ? 10.565 20.909 13.512 1.00 16.49 56 LEU B CA 1
ATOM 1444 C C . LEU B 1 56 ? 10.259 22.071 14.443 1.00 17.90 56 LEU B C 1
ATOM 1445 O O . LEU B 1 56 ? 10.406 21.938 15.652 1.00 17.61 56 LEU B O 1
ATOM 1450 N N . SER B 1 57 ? 9.799 23.190 13.892 1.00 18.22 57 SER B N 1
ATOM 1451 C CA . SER B 1 57 ? 9.475 24.349 14.729 1.00 19.82 57 SER B CA 1
ATOM 1452 C C . SER B 1 57 ? 8.310 24.011 15.661 1.00 20.57 57 SER B C 1
ATOM 1453 O O . SER B 1 57 ? 8.315 24.414 16.832 1.00 21.17 57 SER B O 1
ATOM 1456 N N . SER B 1 58 ? 7.345 23.258 15.133 1.00 20.65 58 SER B N 1
ATOM 1457 C CA . SER B 1 58 ? 6.119 22.851 15.831 1.00 21.27 58 SER B CA 1
ATOM 1458 C C . SER B 1 58 ? 6.269 21.827 16.953 1.00 20.91 58 SER B C 1
ATOM 1459 O O . SER B 1 58 ? 5.310 21.611 17.699 1.00 21.71 58 SER B O 1
ATOM 1462 N N . LEU B 1 59 ? 7.436 21.191 17.078 1.00 20.66 59 LEU B N 1
ATOM 1463 C CA . LEU B 1 59 ? 7.628 20.180 18.121 1.00 21.57 59 LEU B CA 1
ATOM 1464 C C . LEU B 1 59 ? 7.244 20.781 19.472 1.00 22.79 59 LEU B C 1
ATOM 1465 O O . LEU B 1 59 ? 7.652 21.901 19.783 1.00 22.76 59 LEU B O 1
ATOM 1470 N N . PRO B 1 60 ? 6.453 20.033 20.276 1.00 24.59 60 PRO B N 1
ATOM 1471 C CA . PRO B 1 60 ? 5.929 20.386 21.602 1.00 26.04 60 PRO B CA 1
ATOM 1472 C C . PRO B 1 60 ? 6.879 20.460 22.785 1.00 27.09 60 PRO B C 1
ATOM 1473 O O . PRO B 1 60 ? 6.643 19.818 23.815 1.00 27.31 60 PRO B O 1
ATOM 1477 N N . PHE B 1 61 ? 7.950 21.223 22.645 1.00 27.94 61 PHE B N 1
ATOM 1478 C CA . PHE B 1 61 ? 8.868 21.425 23.755 1.00 29.10 61 PHE B CA 1
ATOM 1479 C C . PHE B 1 61 ? 9.491 22.806 23.640 1.00 29.37 61 PHE B C 1
ATOM 1480 O O . PHE B 1 61 ? 9.532 23.387 22.564 1.00 29.39 61 PHE B O 1
ATOM 1488 N N . GLN B 1 62 ? 9.952 23.350 24.759 1.00 29.67 62 GLN B N 1
ATOM 1489 C CA . GLN B 1 62 ? 10.553 24.673 24.739 1.00 30.48 62 GLN B CA 1
ATOM 1490 C C . GLN B 1 62 ? 12.046 24.570 24.516 1.00 29.80 62 GLN B C 1
ATOM 1491 O O . GLN B 1 62 ? 12.615 25.263 23.669 1.00 30.14 62 GLN B O 1
ATOM 1497 N N . LYS B 1 63 ? 12.672 23.683 25.277 1.00 28.42 63 LYS B N 1
ATOM 1498 C CA . LYS B 1 63 ? 14.106 23.482 25.196 1.00 27.48 63 LYS B CA 1
ATOM 1499 C C . LYS B 1 63 ? 14.471 22.027 25.004 1.00 25.14 63 LYS B C 1
ATOM 1500 O O . LYS B 1 63 ? 13.808 21.128 25.514 1.00 24.16 63 LYS B O 1
ATOM 1506 N N . ILE B 1 64 ? 15.546 21.807 24.253 1.00 23.10 64 ILE B N 1
ATOM 1507 C CA . ILE B 1 64 ? 16.020 20.459 24.005 1.00 20.61 64 ILE B CA 1
ATOM 1508 C C . ILE B 1 64 ? 17.540 20.501 23.868 1.00 18.73 64 ILE B C 1
ATOM 1509 O O . ILE B 1 64 ? 18.090 21.498 23.422 1.00 18.03 64 ILE B O 1
ATOM 1514 N N . GLN B 1 65 ? 18.202 19.429 24.294 1.00 16.59 65 GLN B N 1
ATOM 1515 C CA . GLN B 1 65 ? 19.650 19.297 24.203 1.00 15.88 65 GLN B CA 1
ATOM 1516 C C . GLN B 1 65 ? 19.941 17.889 23.700 1.00 15.23 65 GLN B C 1
ATOM 1517 O O . GLN B 1 65 ? 19.375 16.923 24.209 1.00 14.61 65 GLN B O 1
ATOM 1523 N N . HIS B 1 66 ? 20.819 17.781 22.705 1.00 14.67 66 HIS B N 1
ATOM 1524 C CA . HIS B 1 66 ? 21.200 16.491 22.153 1.00 14.73 66 HIS B CA 1
ATOM 1525 C C . HIS B 1 66 ? 22.674 16.199 22.467 1.00 14.73 66 HIS B C 1
ATOM 1526 O O . HIS B 1 66 ? 23.476 17.126 22.558 1.00 15.38 66 HIS B O 1
ATOM 1533 N N . SER B 1 67 ? 23.000 14.925 22.649 1.00 13.29 67 SER B N 1
ATOM 1534 C CA . SER B 1 67 ? 24.390 14.501 22.783 1.00 13.18 67 SER B CA 1
ATOM 1535 C C . SER B 1 67 ? 24.557 13.336 21.807 1.00 13.03 67 SER B C 1
ATOM 1536 O O . SER B 1 67 ? 23.719 12.440 21.755 1.00 13.64 67 SER B O 1
ATOM 1539 N N . ILE B 1 68 ? 25.632 13.376 21.025 1.00 12.74 68 ILE B N 1
ATOM 1540 C CA . ILE B 1 68 ? 25.956 12.363 20.037 1.00 12.57 68 ILE B CA 1
ATOM 1541 C C . ILE B 1 68 ? 26.816 11.299 20.691 1.00 12.55 68 ILE B C 1
ATOM 1542 O O . ILE B 1 68 ? 27.912 11.630 21.160 1.00 13.63 68 ILE B O 1
ATOM 1547 N N . THR B 1 69 ? 26.358 10.044 20.735 1.00 11.47 69 THR B N 1
ATOM 1548 C CA . THR B 1 69 ? 27.178 9.012 21.357 1.00 11.61 69 THR B CA 1
ATOM 1549 C C . THR B 1 69 ? 28.059 8.290 20.328 1.00 11.28 69 THR B C 1
ATOM 1550 O O . THR B 1 69 ? 29.079 7.694 20.688 1.00 12.35 69 THR B O 1
ATOM 1554 N N . ALA B 1 70 ? 27.650 8.318 19.054 1.00 10.97 70 ALA B N 1
ATOM 1555 C CA . ALA B 1 70 ? 28.504 7.800 17.982 1.00 10.88 70 ALA B CA 1
ATOM 1556 C C . ALA B 1 70 ? 28.103 8.460 16.672 1.00 11.08 70 ALA B C 1
ATOM 1557 O O . ALA B 1 70 ? 26.934 8.766 16.445 1.00 10.70 70 ALA B O 1
ATOM 1559 N N . GLN B 1 71 ? 29.098 8.771 15.854 1.00 11.14 71 GLN B N 1
ATOM 1560 C CA . GLN B 1 71 ? 28.823 9.338 14.544 1.00 10.79 71 GLN B CA 1
ATOM 1561 C C . GLN B 1 71 ? 29.769 8.723 13.533 1.00 11.29 71 GLN B C 1
ATOM 1562 O O . GLN B 1 71 ? 30.998 8.672 13.765 1.00 12.92 71 GLN B O 1
ATOM 1568 N N . ASP B 1 72 ? 29.189 8.186 12.450 1.00 10.24 72 ASP B N 1
ATOM 1569 C CA . ASP B 1 72 ? 29.944 7.567 11.366 1.00 10.99 72 ASP B CA 1
ATOM 1570 C C . ASP B 1 72 ? 29.667 8.333 10.064 1.00 10.39 72 ASP B C 1
ATOM 1571 O O . ASP B 1 72 ? 28.541 8.759 9.830 1.00 10.33 72 ASP B O 1
ATOM 1576 N N . HIS B 1 73 ? 30.678 8.449 9.209 1.00 9.88 73 HIS B N 1
ATOM 1577 C CA . HIS B 1 73 ? 30.537 9.208 7.965 1.00 9.06 73 HIS B CA 1
ATOM 1578 C C . HIS B 1 73 ? 31.166 8.462 6.802 1.00 9.41 73 HIS B C 1
ATOM 1579 O O . HIS B 1 73 ? 32.172 7.801 6.982 1.00 9.01 73 HIS B O 1
ATOM 1586 N N . GLN B 1 74 ? 30.535 8.529 5.626 1.00 8.90 74 GLN B N 1
ATOM 1587 C CA . GLN B 1 74 ? 31.097 7.908 4.418 1.00 9.54 74 GLN B CA 1
ATOM 1588 C C . GLN B 1 74 ? 30.895 8.777 3.194 1.00 10.08 74 GLN B C 1
ATOM 1589 O O . GLN B 1 74 ? 29.894 9.472 3.079 1.00 11.09 74 GLN B O 1
ATOM 1595 N N . PRO B 1 75 ? 31.815 8.718 2.240 1.00 8.74 75 PRO B N 1
ATOM 1596 C CA . PRO B 1 75 ? 31.692 9.475 1.004 1.00 9.51 75 PRO B CA 1
ATOM 1597 C C . PRO B 1 75 ? 30.960 8.528 0.022 1.00 10.14 75 PRO B C 1
ATOM 1598 O O . PRO B 1 75 ? 31.056 7.315 0.183 1.00 10.07 75 PRO B O 1
ATOM 1602 N N . THR B 1 76 ? 30.250 9.069 -0.980 1.00 10.08 76 THR B N 1
ATOM 1603 C CA . THR B 1 76 ? 29.573 8.225 -1.974 1.00 11.55 76 THR B CA 1
ATOM 1604 C C . THR B 1 76 ? 30.227 8.442 -3.344 1.00 11.97 76 THR B C 1
ATOM 1605 O O . THR B 1 76 ? 30.954 9.397 -3.564 1.00 12.46 76 THR B O 1
ATOM 1609 N N . PRO B 1 77 ? 29.972 7.534 -4.288 1.00 12.89 77 PRO B N 1
ATOM 1610 C CA . PRO B 1 77 ? 30.578 7.696 -5.612 1.00 13.45 77 PRO B CA 1
ATOM 1611 C C . PRO B 1 77 ? 30.146 8.979 -6.312 1.00 13.56 77 PRO B C 1
ATOM 1612 O O . PRO B 1 77 ? 30.923 9.515 -7.122 1.00 14.62 77 PRO B O 1
ATOM 1616 N N . ASP B 1 78 ? 28.931 9.459 -6.029 1.00 14.38 78 ASP B N 1
ATOM 1617 C CA . ASP B 1 78 ? 28.407 10.676 -6.663 1.00 15.38 78 ASP B CA 1
ATOM 1618 C C . ASP B 1 78 ? 28.643 11.964 -5.895 1.00 14.48 78 ASP B C 1
ATOM 1619 O O . ASP B 1 78 ? 27.814 12.896 -5.916 1.00 14.30 78 ASP B O 1
ATOM 1624 N N . SER B 1 79 ? 29.763 12.014 -5.178 1.00 12.85 79 SER B N 1
ATOM 1625 C CA . SER B 1 79 ? 30.157 13.210 -4.443 1.00 12.65 79 SER B CA 1
ATOM 1626 C C . SER B 1 79 ? 29.297 13.654 -3.283 1.00 12.96 79 SER B C 1
ATOM 1627 O O . SER B 1 79 ? 29.286 14.826 -2.940 1.00 13.86 79 SER B O 1
ATOM 1630 N N . CYS B 1 80 ? 28.600 12.721 -2.656 1.00 12.08 80 CYS B N 1
ATOM 1631 C CA . CYS B 1 80 ? 27.795 13.054 -1.491 1.00 11.53 80 CYS B CA 1
ATOM 1632 C C . CYS B 1 80 ? 28.450 12.435 -0.260 1.00 11.29 80 CYS B C 1
ATOM 1633 O O . CYS B 1 80 ? 29.466 11.727 -0.361 1.00 10.63 80 CYS B O 1
ATOM 1636 N N . ILE B 1 81 ? 27.887 12.758 0.894 1.00 10.83 81 ILE B N 1
ATOM 1637 C CA . ILE B 1 81 ? 28.353 12.220 2.172 1.00 9.96 81 ILE B CA 1
ATOM 1638 C C . ILE B 1 81 ? 27.152 11.708 2.963 1.00 10.51 81 ILE B C 1
A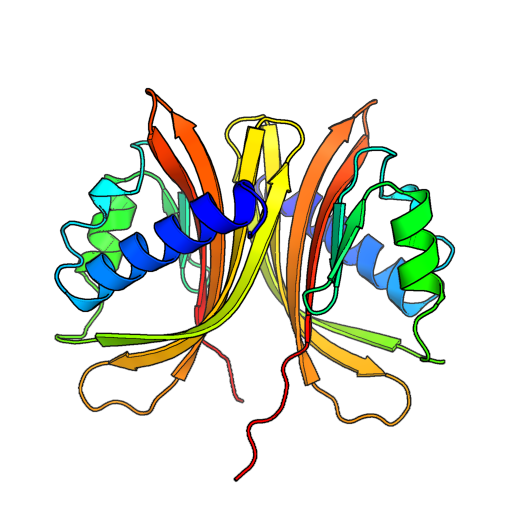TOM 1639 O O . ILE B 1 81 ? 26.095 12.349 3.005 1.00 11.11 81 ILE B O 1
ATOM 1644 N N . ILE B 1 82 ? 27.309 10.549 3.579 1.00 9.56 82 ILE B N 1
ATOM 1645 C CA . ILE B 1 82 ? 26.241 10.007 4.437 1.00 10.50 82 ILE B CA 1
ATOM 1646 C C . ILE B 1 82 ? 26.755 10.091 5.868 1.00 10.94 82 ILE B C 1
ATOM 1647 O O . ILE B 1 82 ? 27.885 9.668 6.137 1.00 10.92 82 ILE B O 1
ATOM 1652 N N . SER B 1 83 ? 25.923 10.579 6.796 1.00 9.84 83 SER B N 1
ATOM 1653 C CA . SER B 1 83 ? 26.295 10.687 8.210 1.00 11.10 83 SER B CA 1
ATOM 1654 C C . SER B 1 83 ? 25.256 9.912 9.009 1.00 11.55 83 SER B C 1
ATOM 1655 O O . SER B 1 83 ? 24.058 10.118 8.827 1.00 12.78 83 SER B O 1
ATOM 1658 N N . MET B 1 84 ? 25.722 9.013 9.873 1.00 10.74 84 MET B N 1
ATOM 1659 C CA . MET B 1 84 ? 24.812 8.169 10.667 1.00 11.75 84 MET B CA 1
ATOM 1660 C C . MET B 1 84 ? 25.105 8.463 12.117 1.00 11.37 84 MET B C 1
ATOM 1661 O O . MET B 1 84 ? 26.240 8.297 12.549 1.00 11.06 84 MET B O 1
ATOM 1666 N N . VAL B 1 85 ? 24.078 8.854 12.866 1.00 9.88 85 VAL B N 1
ATOM 1667 C CA . VAL B 1 85 ? 24.248 9.274 14.254 1.00 11.69 85 VAL B CA 1
ATOM 1668 C C . VAL B 1 85 ? 23.400 8.508 15.244 1.00 10.91 85 VAL B C 1
ATOM 1669 O O . VAL B 1 85 ? 22.279 8.162 14.921 1.00 11.00 85 VAL B O 1
ATOM 1673 N N . VAL B 1 86 ? 23.962 8.194 16.407 1.00 9.80 86 VAL B N 1
ATOM 1674 C CA . VAL B 1 86 ? 23.155 7.630 17.494 1.00 11.66 86 VAL B CA 1
ATOM 1675 C C . VAL B 1 86 ? 23.434 8.581 18.661 1.00 11.07 86 VAL B C 1
ATOM 1676 O O . VAL B 1 86 ? 24.531 9.123 18.750 1.00 12.23 86 VAL B O 1
ATOM 1680 N N . GLY B 1 87 ? 22.439 8.832 19.504 1.00 11.32 87 GLY B N 1
ATOM 1681 C CA . GLY B 1 87 ? 22.668 9.717 20.625 1.00 11.84 87 GLY B CA 1
ATOM 1682 C C . GLY B 1 87 ? 21.529 9.713 21.617 1.00 13.08 87 GLY B C 1
ATOM 1683 O O . GLY B 1 87 ? 20.659 8.838 21.574 1.00 13.56 87 GLY B O 1
ATOM 1684 N N . GLN B 1 88 ? 21.550 10.699 22.500 1.00 13.64 88 GLN B N 1
ATOM 1685 C CA . GLN B 1 88 ? 20.516 10.861 23.533 1.00 15.16 88 GLN B CA 1
ATOM 1686 C C . GLN B 1 88 ? 20.036 12.292 23.493 1.00 14.90 88 GLN B C 1
ATOM 1687 O O . GLN B 1 88 ? 20.758 13.181 23.055 1.00 14.68 88 GLN B O 1
ATOM 1693 N N . LEU B 1 89 ? 18.814 12.532 23.957 1.00 14.41 89 LEU B N 1
ATOM 1694 C CA . LEU B 1 89 ? 18.314 13.899 23.987 1.00 14.72 89 LEU B CA 1
ATOM 1695 C C . LEU B 1 89 ? 17.450 14.100 25.218 1.00 15.27 89 LEU B C 1
ATOM 1696 O O . LEU B 1 89 ? 16.961 13.142 25.824 1.00 15.34 89 LEU B O 1
ATOM 1701 N N . LYS B 1 90 ? 17.328 15.347 25.630 1.00 15.31 90 LYS B N 1
ATOM 1702 C CA . LYS B 1 90 ? 16.469 15.680 26.758 1.00 16.11 90 LYS B CA 1
ATOM 1703 C C . LYS B 1 90 ? 15.680 16.920 26.389 1.00 16.04 90 LYS B C 1
ATOM 1704 O O . LYS B 1 90 ? 16.251 17.956 26.075 1.00 15.78 90 LYS B O 1
ATOM 1710 N N . ALA B 1 91 ? 14.358 16.799 26.411 1.00 17.40 91 ALA B N 1
ATOM 1711 C CA . ALA B 1 91 ? 13.469 17.915 26.094 1.00 18.48 91 ALA B CA 1
ATOM 1712 C C . ALA B 1 91 ? 12.833 18.375 27.397 1.00 19.54 91 ALA B C 1
ATOM 1713 O O . ALA B 1 91 ? 12.200 17.569 28.095 1.00 19.36 91 ALA B O 1
ATOM 1715 N N . ASP B 1 92 ? 13.049 19.645 27.727 1.00 20.29 92 ASP B N 1
ATOM 1716 C CA . ASP B 1 92 ? 12.498 20.237 28.941 1.00 21.65 92 ASP B CA 1
ATOM 1717 C C . ASP B 1 92 ? 12.792 19.361 30.153 1.00 22.73 92 ASP B C 1
ATOM 1718 O O . ASP B 1 92 ? 13.961 19.063 30.415 1.00 23.64 92 ASP B O 1
ATOM 1723 N N . GLU B 1 93 ? 11.765 18.952 30.892 1.00 24.55 93 GLU B N 1
ATOM 1724 C CA . GLU B 1 93 ? 11.997 18.124 32.076 1.00 25.77 93 GLU B CA 1
ATOM 1725 C C . GLU B 1 93 ? 11.653 16.668 31.835 1.00 25.43 93 GLU B C 1
ATOM 1726 O O . GLU B 1 93 ? 11.448 15.900 32.785 1.00 26.31 93 GLU B O 1
ATOM 1732 N N . ASP B 1 94 ? 11.580 16.269 30.573 1.00 24.17 94 ASP B N 1
ATOM 1733 C CA . ASP B 1 94 ? 11.238 14.881 30.276 1.00 23.24 94 ASP B CA 1
ATOM 1734 C C . ASP B 1 94 ? 12.433 13.954 30.446 1.00 21.72 94 ASP B C 1
ATOM 1735 O O . ASP B 1 94 ? 13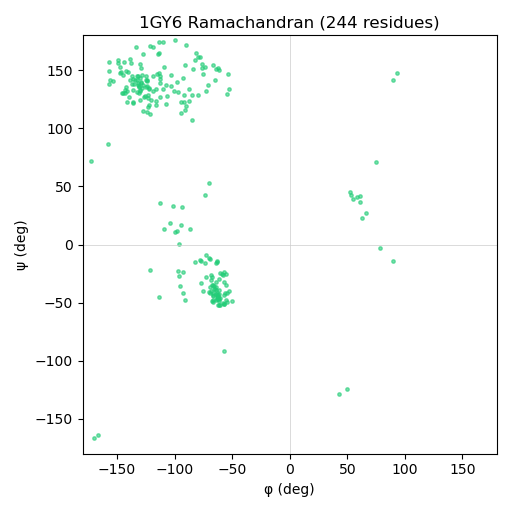.575 14.393 30.471 1.00 20.78 94 ASP B O 1
ATOM 1740 N N . PRO B 1 95 ? 12.182 12.648 30.576 1.00 20.95 95 PRO B N 1
ATOM 1741 C CA . PRO B 1 95 ? 13.242 11.651 30.735 1.00 20.25 95 PRO B CA 1
ATOM 1742 C C . PRO B 1 95 ? 14.137 11.671 29.492 1.00 19.25 95 PRO B C 1
ATOM 1743 O O . PRO B 1 95 ? 13.656 11.990 28.402 1.00 19.09 95 PRO B O 1
ATOM 1747 N N . ILE B 1 96 ? 15.414 11.336 29.664 1.00 17.98 96 ILE B N 1
ATOM 1748 C CA . ILE B 1 96 ? 16.336 11.283 28.535 1.00 17.72 96 ILE B CA 1
ATOM 1749 C C . ILE B 1 96 ? 15.869 10.160 27.610 1.00 18.16 96 ILE B C 1
ATOM 1750 O O . ILE B 1 96 ? 15.414 9.098 28.071 1.00 18.58 96 ILE B O 1
ATOM 1755 N N . MET B 1 97 ? 15.969 10.392 26.304 1.00 17.00 97 MET B N 1
ATOM 1756 C CA . MET B 1 97 ? 15.544 9.404 25.327 1.00 17.81 97 MET B CA 1
ATOM 1757 C C . MET B 1 97 ? 16.635 9.184 24.298 1.00 16.30 97 MET B C 1
ATOM 1758 O O . MET B 1 97 ? 17.326 10.132 23.931 1.00 16.57 97 MET B O 1
ATOM 1763 N N . GLY B 1 98 ? 16.796 7.951 23.839 1.00 15.33 98 GLY B N 1
ATOM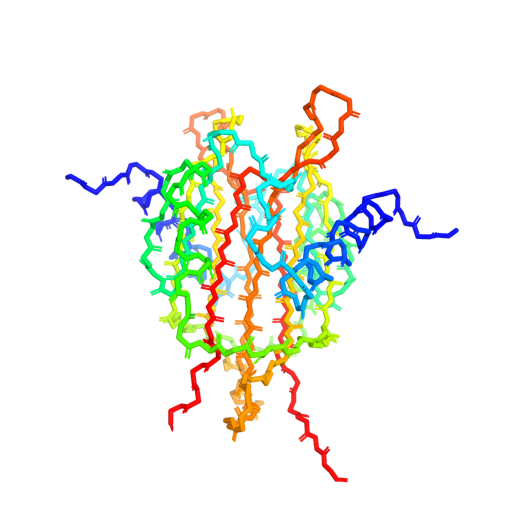 1764 C CA . GLY B 1 98 ? 17.796 7.702 22.801 1.00 14.40 98 GLY B CA 1
ATOM 1765 C C . GLY B 1 98 ? 17.220 8.064 21.427 1.00 14.32 98 GLY B C 1
ATOM 1766 O O . GLY B 1 98 ? 16.017 8.245 21.265 1.00 13.95 98 GLY B O 1
ATOM 1767 N N . PHE B 1 99 ? 18.087 8.187 20.427 1.00 12.92 99 PHE B N 1
ATOM 1768 C CA . PHE B 1 99 ? 17.634 8.486 19.057 1.00 12.36 99 PHE B CA 1
ATOM 1769 C C . PHE B 1 99 ? 18.657 8.050 18.016 1.00 12.32 99 PHE B C 1
ATOM 1770 O O . PHE B 1 99 ? 19.837 7.874 18.306 1.00 12.66 99 PHE B O 1
ATOM 1778 N N . HIS B 1 100 ? 18.162 7.844 16.803 1.00 10.81 100 HIS B N 1
ATOM 1779 C CA . HIS B 1 100 ? 18.978 7.483 15.659 1.00 10.96 100 HIS B CA 1
ATOM 1780 C C . HIS B 1 100 ? 18.643 8.479 14.544 1.00 10.84 100 HIS B C 1
ATOM 1781 O O . HIS B 1 100 ? 17.473 8.788 14.304 1.00 11.45 100 HIS B O 1
ATOM 1788 N N . GLN B 1 101 ? 19.657 8.960 13.834 1.00 9.82 101 GLN B N 1
ATOM 1789 C CA . GLN B 1 101 ? 19.388 9.887 12.758 1.00 11.03 101 GLN B CA 1
ATOM 1790 C C . GLN B 1 101 ? 20.392 9.671 11.641 1.00 11.29 101 GLN B C 1
ATOM 1791 O O . GLN B 1 101 ? 21.538 9.270 11.892 1.00 12.17 101 GLN B O 1
ATOM 1797 N N . MET B 1 102 ? 19.966 9.904 10.402 1.00 10.61 102 MET B N 1
ATOM 1798 C CA . MET B 1 102 ? 20.863 9.723 9.249 1.00 12.22 102 MET B CA 1
ATOM 1799 C C . MET B 1 102 ? 20.697 10.925 8.336 1.00 11.74 102 MET B C 1
ATOM 1800 O O . MET B 1 102 ? 19.575 11.449 8.192 1.00 12.65 102 MET B O 1
ATOM 1805 N N . PHE B 1 103 ? 21.793 11.400 7.748 1.00 11.32 103 PHE B N 1
ATOM 1806 C CA . PHE B 1 103 ? 21.706 12.549 6.848 1.00 10.66 103 PHE B CA 1
ATOM 1807 C C . PHE B 1 103 ? 22.464 12.266 5.569 1.00 10.78 103 PHE B C 1
ATOM 1808 O O . PHE B 1 103 ? 23.519 11.656 5.610 1.00 11.23 103 PHE B O 1
ATOM 1816 N N . LEU B 1 104 ? 21.922 12.717 4.436 1.00 9.45 104 LEU B N 1
ATOM 1817 C CA . LEU B 1 104 ? 22.662 12.609 3.183 1.00 9.70 104 LEU B CA 1
ATOM 1818 C C . LEU B 1 104 ? 22.960 14.062 2.826 1.00 9.52 104 LEU B C 1
ATOM 1819 O O . LEU B 1 104 ? 22.048 14.909 2.805 1.00 9.14 104 LEU B O 1
ATOM 1824 N N . LEU B 1 105 ? 24.241 14.352 2.576 1.00 9.37 105 LEU B N 1
ATOM 1825 C CA . LEU B 1 105 ? 24.713 15.716 2.276 1.00 9.56 105 LEU B CA 1
ATOM 1826 C C . LEU B 1 105 ? 25.258 15.816 0.859 1.00 10.61 105 LEU B C 1
ATOM 1827 O O . LEU B 1 105 ? 25.846 14.861 0.341 1.00 10.90 105 LEU B O 1
ATOM 1832 N N . LYS B 1 106 ? 25.075 16.984 0.249 1.00 11.60 106 LYS B N 1
ATOM 1833 C CA . LYS B 1 106 ? 25.544 17.226 -1.112 1.00 12.99 106 LYS B CA 1
ATOM 1834 C C . LYS B 1 106 ? 26.045 18.651 -1.161 1.00 14.18 106 LYS B C 1
ATOM 1835 O O . LYS B 1 106 ? 25.561 19.509 -0.436 1.00 13.26 106 LYS B O 1
ATOM 1841 N N . ASN B 1 107 ? 27.038 18.914 -2.010 1.00 15.36 107 ASN B N 1
ATOM 1842 C CA . ASN B 1 107 ? 27.510 20.276 -2.114 1.00 18.56 107 ASN B CA 1
ATOM 1843 C C . ASN B 1 107 ? 26.758 20.924 -3.275 1.00 20.03 107 ASN B C 1
ATOM 1844 O O . ASN B 1 107 ? 26.913 20.518 -4.430 1.00 19.83 107 ASN B O 1
ATOM 1849 N N . ILE B 1 108 ? 25.917 21.895 -2.941 1.00 22.90 108 ILE B N 1
ATOM 1850 C CA . ILE B 1 108 ? 25.091 22.596 -3.925 1.00 25.01 108 ILE B CA 1
ATOM 1851 C C . ILE B 1 108 ? 25.356 24.086 -3.758 1.00 27.12 108 ILE B C 1
ATOM 1852 O O . ILE B 1 108 ? 25.266 24.615 -2.651 1.00 27.07 108 ILE B O 1
ATOM 1857 N N . ASN B 1 109 ? 25.694 24.755 -4.858 1.00 29.29 109 ASN B N 1
ATOM 1858 C CA . ASN B 1 109 ? 25.987 26.181 -4.822 1.00 31.72 109 ASN B CA 1
ATOM 1859 C C . ASN B 1 109 ? 27.178 26.445 -3.905 1.00 32.02 109 ASN B C 1
ATOM 1860 O O . ASN B 1 109 ? 27.183 27.397 -3.124 1.00 32.60 109 ASN B O 1
ATOM 1865 N N . ASP B 1 110 ? 28.185 25.586 -4.011 1.00 32.02 110 ASP B N 1
ATOM 1866 C CA . ASP B 1 110 ? 29.397 25.691 -3.210 1.00 31.24 110 ASP B CA 1
ATOM 1867 C C . ASP B 1 110 ? 29.180 25.648 -1.703 1.00 29.34 110 ASP B C 1
ATOM 1868 O O . ASP B 1 110 ? 29.823 26.387 -0.960 1.00 29.82 110 ASP B O 1
ATOM 1873 N N . ALA B 1 111 ? 28.293 24.781 -1.243 1.00 25.95 111 ALA B N 1
ATOM 1874 C CA . ALA B 1 111 ? 28.044 24.671 0.187 1.00 22.00 111 ALA B CA 1
ATOM 1875 C C . ALA B 1 111 ? 27.456 23.290 0.485 1.00 19.34 111 ALA B C 1
ATOM 1876 O O . ALA B 1 111 ? 26.616 22.813 -0.263 1.00 18.96 111 ALA B O 1
ATOM 1878 N N . TRP B 1 112 ? 27.903 22.648 1.562 1.00 16.09 112 TRP B N 1
ATOM 1879 C CA . TRP B 1 112 ? 27.348 21.329 1.899 1.00 14.07 112 TRP B CA 1
ATOM 1880 C C . TRP B 1 112 ? 26.010 21.533 2.602 1.00 13.32 112 TRP B C 1
ATOM 1881 O O . TRP B 1 112 ? 25.934 22.276 3.598 1.00 13.90 112 TRP B O 1
ATOM 1892 N N . VAL B 1 113 ? 24.983 20.830 2.107 1.00 11.95 113 VAL B N 1
ATOM 1893 C CA . VAL B 1 113 ? 23.624 20.944 2.630 1.00 12.22 113 VAL B CA 1
ATOM 1894 C C . VAL B 1 113 ? 22.996 19.556 2.696 1.00 11.12 113 VAL B C 1
ATOM 1895 O O . VAL B 1 113 ? 23.460 18.613 2.041 1.00 11.07 113 VAL B O 1
ATOM 1899 N N . CYS B 1 114 ? 21.955 19.414 3.512 1.00 10.67 114 CYS B N 1
ATOM 1900 C CA . CYS B 1 114 ? 21.279 18.137 3.667 1.00 10.12 114 CYS B CA 1
ATOM 1901 C C . CYS B 1 114 ? 20.100 17.970 2.699 1.00 10.12 114 CYS B C 1
ATOM 1902 O O . CYS B 1 114 ? 19.181 18.829 2.675 1.00 10.09 114 CYS B O 1
ATOM 1905 N N . THR B 1 115 ? 20.154 16.915 1.898 1.00 9.70 115 THR B N 1
ATOM 1906 C CA . THR B 1 115 ? 19.057 16.638 0.951 1.00 9.79 115 THR B CA 1
ATOM 1907 C C . THR B 1 115 ? 18.053 15.631 1.514 1.00 9.75 115 THR B C 1
ATOM 1908 O O . THR B 1 115 ? 16.869 15.618 1.114 1.00 11.20 115 THR B O 1
ATOM 1912 N N . ASN B 1 116 ? 18.522 14.763 2.408 1.00 10.05 116 ASN B N 1
ATOM 1913 C CA . ASN B 1 116 ? 17.698 13.687 2.952 1.00 9.92 116 ASN B CA 1
ATOM 1914 C C . ASN B 1 116 ? 18.046 13.530 4.421 1.00 10.32 116 ASN B C 1
ATOM 1915 O O . ASN B 1 116 ? 19.216 13.522 4.795 1.00 10.30 116 ASN B O 1
ATOM 1920 N N . ASP B 1 117 ? 17.005 13.397 5.251 1.00 9.73 117 ASP B N 1
ATOM 1921 C CA . ASP B 1 117 ? 17.142 13.290 6.707 1.00 10.85 117 ASP B CA 1
ATOM 1922 C C . ASP B 1 117 ? 16.115 12.274 7.210 1.00 10.17 117 ASP B C 1
ATOM 1923 O O . ASP B 1 117 ? 14.945 12.336 6.810 1.00 11.10 117 ASP B O 1
ATOM 1928 N N . MET B 1 118 ? 16.558 11.328 8.053 1.00 9.99 118 MET B N 1
ATOM 1929 C CA . MET B 1 118 ? 15.643 10.349 8.659 1.00 10.08 118 MET B CA 1
ATOM 1930 C C . MET B 1 118 ? 15.927 10.309 10.159 1.00 10.36 118 MET B C 1
ATOM 1931 O O . MET B 1 118 ? 17.071 10.163 10.578 1.00 10.30 118 MET B O 1
ATOM 1936 N N . PHE B 1 119 ? 14.871 10.417 10.951 1.00 10.38 119 PHE B N 1
ATOM 1937 C CA . PHE B 1 119 ? 15.008 10.445 12.414 1.00 10.72 119 PHE B CA 1
ATOM 1938 C C . PHE B 1 119 ? 14.043 9.475 13.099 1.00 11.93 119 PHE B C 1
ATOM 1939 O O . PHE B 1 119 ? 12.868 9.410 12.735 1.00 11.86 119 PHE B O 1
ATOM 1947 N N . ARG B 1 120 ? 14.528 8.781 14.124 1.00 11.57 120 ARG B N 1
ATOM 1948 C CA . ARG B 1 120 ? 13.705 7.822 14.886 1.00 14.02 120 ARG B CA 1
ATOM 1949 C C . ARG B 1 120 ? 14.084 7.886 16.359 1.00 14.91 120 ARG B C 1
ATOM 1950 O O . ARG B 1 120 ? 15.247 7.858 16.695 1.00 14.32 120 ARG B O 1
ATOM 1958 N N . LEU B 1 121 ? 13.095 8.006 17.243 1.00 16.73 121 LEU B N 1
ATOM 1959 C CA . LEU B 1 121 ? 13.369 7.990 18.669 1.00 19.40 121 LEU B CA 1
ATOM 1960 C C . LEU B 1 121 ? 13.634 6.539 19.053 1.00 21.61 121 LEU B C 1
ATOM 1961 O O . LEU B 1 121 ? 13.114 5.618 18.422 1.00 21.44 121 LEU B O 1
ATOM 1966 N N . ALA B 1 122 ? 14.431 6.333 20.099 1.00 24.31 122 ALA B N 1
ATOM 1967 C CA . ALA B 1 122 ? 14.729 4.985 20.553 1.00 28.15 122 ALA B CA 1
ATOM 1968 C C . ALA B 1 122 ? 13.482 4.441 21.226 1.00 31.03 122 ALA B C 1
ATOM 1969 O O . ALA B 1 122 ? 12.860 5.110 22.052 1.00 31.66 122 ALA B O 1
ATOM 1971 N N . LEU B 1 123 ? 13.132 3.221 20.834 1.00 34.27 123 LEU B N 1
ATOM 1972 C CA . LEU B 1 123 ? 11.973 2.483 21.314 1.00 37.49 123 LEU B CA 1
ATOM 1973 C C . LEU B 1 123 ? 11.946 2.280 22.826 1.00 39.27 123 LEU B C 1
ATOM 1974 O O . LEU B 1 123 ? 11.428 3.120 23.563 1.00 40.01 123 LEU B O 1
ATOM 1979 N N . HIS B 1 124 ? 12.515 1.162 23.270 1.00 41.32 124 HIS B N 1
ATOM 1980 C CA . HIS B 1 124 ? 12.573 0.790 24.682 1.00 43.07 124 HIS B CA 1
ATOM 1981 C C . HIS B 1 124 ? 11.195 0.312 25.144 1.00 44.22 124 HIS B C 1
ATOM 1982 O O . HIS B 1 124 ? 10.507 1.007 25.902 1.00 44.70 124 HIS B O 1
ATOM 1989 N N . ASN B 1 125 ? 10.796 -0.871 24.679 1.00 45.33 125 ASN B N 1
ATOM 1990 C CA . ASN B 1 125 ? 9.501 -1.454 25.033 1.00 46.09 125 ASN B CA 1
ATOM 1991 C C . ASN B 1 125 ? 9.287 -1.628 26.543 1.00 46.58 125 ASN B C 1
ATOM 1992 O O . ASN B 1 125 ? 9.667 -2.697 27.083 1.00 46.72 125 ASN B O 1
#

Nearest PDB structures (foldseek):
  1ar0-assembly1_B  TM=9.969E-01  e=9.234E-24  Rattus norvegicus
  1qma-assembly1_A  TM=9.796E-01  e=1.316E-23  Rattus norvegicus
  1gy6-assembly1_B  TM=9.913E-01  e=2.375E-23  Rattus norvegicus
  1gy5-assembly1_A  TM=9.710E-01  e=1.571E-23  Homo sapiens
  1u5o-assembly1_B  TM=9.901E-01  e=6.481E-23  Rattus norvegicus

Foldseek 3Di:
DDDPLVVVVVVVVVVQQVCLQPPLLPNLVQEAQQAWEAEANRIDGGSVRVSVVSNPDPFDGKHWDWPDKDWDADPVRKIKMKTWTWMDTDPDDIWIKIKMFIWDQDPNRIHTRYIYIHTDDDDDD/DDDPQCVQQVVLVVVQQVCLQPPLLPNLVQAAQQAWEQEQNRIAGGSVRVSVVSVPPPADGKHKDWPDKDKDADPVGKMKIKTWTWMDGDPDDIWIKIKMFIWHQDPNRIHTRYMYIHIDDDD

Solvent-accessible surface area: 12600 Å² total; per-residue (Å²): 196,106,51,109,76,50,82,46,0,32,60,14,3,139,89,0,13,104,34,7,39,110,65,38,79,113,0,6,78,12,8,44,125,59,1,13,0,5,20,74,42,104,57,35,111,18,77,86,34,0,30,130,46,0,40,72,14,119,67,166,165,19,126,21,54,62,72,19,66,11,8,0,50,13,72,54,94,5,6,0,0,1,0,14,2,83,13,70,2,50,163,50,94,104,50,26,4,5,0,0,0,8,0,35,64,60,144,140,50,72,18,0,0,0,0,0,3,55,35,47,162,132,131,164,140,190,116,55,122,54,56,88,36,0,24,69,12,4,119,81,0,15,101,21,5,40,107,60,34,82,102,0,11,72,6,5,41,115,85,1,16,0,7,24,67,42,105,69,44,121,19,60,89,39,0,30,113,45,0,34,64,16,129,30,154,160,16,130,20,64,47,90,20,72,10,14,0,34,14,68,62,87,7,5,0,0,7,1,38,3,80,17,82,11,50,155,78,106,101,77,14,1,25,2,0,0,4,0,55,60,43,144,135,48,81,16,0,3,2,0,0,4,52,68,13,86,137,184

Sequence (248 aa):
DKPIWEQIGSSFIQHYYQLFDNDRTQLGAIYIDASCLTWEGQQFQGKAAIVEKLSSLPFQKIQHSITAQDHQPTPDSCIISMVVGQLKADEDPIMGFHQMFLLKNINDAWVCTNDMFRLALHNFGDKPIWEQIGSSFIQHYYQLFDNDRTQLGAIYIDASCLTWEGQQFQGKAAIVEKLSSLPFQKIQHSITAQDHQPTPDSCIISMVVGQLKADEDPIMGFHQMFLLKNINDAWVCTNDMFRLALHN

GO terms:
  GO:0061608 nuclear import signal receptor activity (F, IDA)
  GO:0031965 nuclear membrane (C, IDA)
  GO:0005829 cytosol (C, IDA)
  GO:0005637 nuclear inner membrane (C, EXP)
  GO:0005640 nuclear outer membrane (C, EXP)
  GO:0006606 protein import into nucleus (P, IMP)
  GO:0090204 protein localization to nuclear pore (P, IMP)
  GO:0005515 protein binding (F, IPI)
  GO:0031267 small GTPase binding (F, IPI)
  GO:0005640 nuclear outer membrane (C, IDA)
  GO:0044613 nuclear pore central transport channel (C, IDA)
  GO:0042307 positive regulation of protein import into nucleus (P, IMP)
  GO:1904046 negative regulation of vascular endothelial growth factor production (P, IMP)

Organism: Rattus norvegicus (NCBI:txid10116)

CATH classification: 3.10.450.50

InterPro domains:
  IPR002075 Nuclear transport factor 2 domain [PF02136] (10-121)
  IPR018222 Nuclear transport factor 2, eukaryote [PS50177] (10-121)
  IPR018222 Nuclear transport factor 2, eukaryote [cd00780] (7-122)
  IPR032710 NTF2-like domain superfamily [SSF54427] (3-126)
  IPR045875 Nuclear transport factor 2 [PTHR12612] (6-122)

Secondary structure (DSSP, 8-state):
---HHHHHHHHHHHHHHHHHHHHGGGGGGGEEEEEEEEETTEEEESHHHHHHHHHH-S-S-EEEEEEEEEEEE-TTS-EEEEEEEEEEETTSPPEEEEEEEEEEEETTEEEEEEEEEEE------/---HHHHHHHHHHHHHHHHHHHHGGGGGGGEEEEEEEEETTEEEESHHHHHHHHHH-S-S-EEEEEEEEEEEE-TTS-EEEEEEEEEEETTSPPEEEEEEEEEEE-SSSEEEEEEEEEE----